Protein AF-A0A0L6UUC1-F1 (afdb_monomer_lite)

Sequence (191 aa):
MMKAVAITIVLAIALPAVMATTHTTCYNYFMQKDGCVISANDARHRCPAPAKPQSAPMKAFALKSKSRMAKRTEETTLARRYDTSKPSFAVAGGNGICGYYDTNTQYGVCLWSGAEQNNPTLETAGWLNGLKTSNCGKKVYIQRKGDPSSVMSVPVLDGCGFNDVQPLPGCFDIAVTVSVSSSLNSEADES

Foldseek 3Di:
DDDDDDDDDPPPPPDPPPPPPQDEPLLVVCCVVVVADCPDPDPNRHDDDDDDDDVDFQPDDPPPDPDDDDDDDPPPGDDDDFDAPDDAAADCFQQALLGGDHLQPAWAKAAAQAQDDPDDDSHRGQNHHNVRCVQFQPWDWDADPPDSHRIDIHGHHHYDNVVDNDNVPRRRHMHIGPNSVVSNVVVVVVD

Organism: NCBI:txid27349

Secondary structure (DSSP, 8-state):
------------------------HHHHHHHHHHSS-TT-SSTTTSPPP-----SSPPPPP-----------------------SS---BPP-EEETTEEE-TTT---EEEE--S-SSS--STT-SS--SS--TTTT-EEEE--TT-SS--EEEEEEEEE-TT--SHHHHTT-EEE-HHHHHHHHHHHHT-

Radius of gyration: 22.6 Å; chains: 1; bounding box: 71×59×57 Å

Structure (mmCIF, N/CA/C/O backbone):
data_AF-A0A0L6UUC1-F1
#
_entry.id   AF-A0A0L6UUC1-F1
#
loop_
_atom_site.group_PDB
_atom_site.id
_atom_site.type_symbol
_atom_site.label_atom_id
_atom_site.label_alt_id
_atom_site.label_comp_id
_atom_site.label_asym_id
_atom_site.label_entity_id
_atom_site.label_seq_id
_atom_site.pdbx_PDB_ins_code
_atom_site.Cartn_x
_atom_site.Cartn_y
_atom_site.Cartn_z
_atom_site.occupancy
_atom_site.B_iso_or_equiv
_atom_site.auth_seq_id
_atom_site.auth_comp_id
_atom_site.auth_asym_id
_atom_site.auth_atom_id
_atom_site.pdbx_PDB_model_num
ATOM 1 N N . MET A 1 1 ? 52.995 -48.309 -29.552 1.00 41.31 1 MET A N 1
ATOM 2 C CA . MET A 1 1 ? 52.599 -46.888 -29.681 1.00 41.31 1 MET A CA 1
ATOM 3 C C . MET A 1 1 ? 51.160 -46.749 -29.202 1.00 41.31 1 MET A C 1
ATOM 5 O O . MET A 1 1 ? 50.276 -47.293 -29.849 1.00 41.31 1 MET A O 1
ATOM 9 N N . MET A 1 2 ? 50.923 -46.116 -28.051 1.00 39.78 2 MET A N 1
ATOM 10 C CA . MET A 1 2 ? 49.571 -45.876 -27.525 1.00 39.78 2 MET A CA 1
ATOM 11 C C . MET A 1 2 ? 49.058 -44.534 -28.044 1.00 39.78 2 MET A C 1
ATOM 13 O O . MET A 1 2 ? 49.696 -43.508 -27.831 1.00 39.78 2 MET A O 1
ATOM 17 N N . LYS A 1 3 ? 47.924 -44.547 -28.750 1.00 44.50 3 LYS A N 1
ATOM 18 C CA . LYS A 1 3 ? 47.207 -43.330 -29.140 1.00 44.50 3 LYS A CA 1
ATOM 19 C C . LYS A 1 3 ? 46.239 -42.977 -28.014 1.00 44.50 3 LYS A C 1
ATOM 21 O O . LYS A 1 3 ? 45.222 -43.643 -27.854 1.00 44.50 3 LYS A O 1
ATOM 26 N N . ALA A 1 4 ? 46.577 -41.965 -27.222 1.00 55.09 4 ALA A N 1
ATOM 27 C CA . ALA A 1 4 ? 45.651 -41.389 -26.258 1.00 55.09 4 ALA A CA 1
ATOM 28 C C . ALA A 1 4 ? 44.691 -40.452 -27.002 1.00 55.09 4 ALA A C 1
ATOM 30 O O . ALA A 1 4 ? 45.125 -39.505 -27.656 1.00 55.09 4 ALA A O 1
ATOM 31 N N . VAL A 1 5 ? 43.393 -40.739 -26.927 1.00 60.91 5 VAL A N 1
ATOM 32 C CA . VAL A 1 5 ? 42.338 -39.859 -27.437 1.00 60.91 5 VAL A CA 1
ATOM 33 C C . VAL A 1 5 ? 41.817 -39.054 -26.254 1.00 60.91 5 VAL A C 1
ATOM 35 O O . VAL A 1 5 ? 41.240 -39.615 -25.325 1.00 60.91 5 VAL A O 1
ATOM 38 N N . ALA A 1 6 ? 42.060 -37.746 -26.268 1.00 61.97 6 ALA A N 1
ATOM 39 C CA . ALA A 1 6 ? 41.491 -36.828 -25.293 1.00 61.97 6 ALA A CA 1
ATOM 40 C C . ALA A 1 6 ? 40.027 -36.553 -25.667 1.00 61.97 6 ALA A C 1
ATOM 42 O O . ALA A 1 6 ? 39.747 -36.041 -26.749 1.00 61.97 6 ALA A O 1
ATOM 43 N N . ILE A 1 7 ? 39.097 -36.919 -24.784 1.00 62.00 7 ILE A N 1
ATOM 44 C CA . ILE A 1 7 ? 37.669 -36.623 -24.933 1.00 62.00 7 ILE A CA 1
ATOM 45 C C . ILE A 1 7 ? 37.367 -35.380 -24.099 1.00 62.00 7 ILE A C 1
ATOM 47 O O . ILE A 1 7 ? 37.410 -35.421 -22.870 1.00 62.00 7 ILE A O 1
ATOM 51 N N . THR A 1 8 ? 37.064 -34.272 -24.768 1.00 56.31 8 THR A N 1
ATOM 52 C CA . THR A 1 8 ? 36.646 -33.023 -24.126 1.00 56.31 8 THR A CA 1
ATOM 53 C C . THR A 1 8 ? 35.133 -33.057 -23.924 1.00 56.31 8 THR A C 1
ATOM 55 O O . THR A 1 8 ? 34.369 -32.958 -24.883 1.00 56.31 8 THR A O 1
ATOM 58 N N . ILE A 1 9 ? 34.679 -33.218 -22.681 1.00 62.34 9 ILE A N 1
ATOM 59 C CA . ILE A 1 9 ? 33.254 -33.137 -22.338 1.00 62.34 9 ILE A CA 1
ATOM 60 C C . ILE A 1 9 ? 32.881 -31.656 -22.219 1.00 62.34 9 ILE A C 1
ATOM 62 O O . ILE A 1 9 ? 33.219 -31.000 -21.235 1.00 62.34 9 ILE A O 1
ATOM 66 N N . VAL A 1 10 ? 32.183 -31.120 -23.222 1.00 59.81 10 VAL A N 1
ATOM 67 C CA . VAL A 1 10 ? 31.551 -29.795 -23.143 1.00 59.81 10 VAL A CA 1
ATOM 68 C C . VAL A 1 10 ? 30.208 -29.969 -22.439 1.00 59.81 10 VAL A C 1
ATOM 70 O O . VAL A 1 10 ? 29.198 -30.294 -23.060 1.00 59.81 10 VAL A O 1
ATOM 73 N N . LEU A 1 11 ? 30.198 -29.805 -21.116 1.00 53.84 11 LEU A N 1
ATOM 74 C CA . LEU A 1 11 ? 28.967 -29.817 -20.330 1.00 53.84 11 LEU A CA 1
ATOM 75 C C . LEU A 1 11 ? 28.238 -28.478 -20.533 1.00 53.84 11 LEU A C 1
ATOM 77 O O . LEU A 1 11 ? 28.479 -27.510 -19.815 1.00 53.84 11 LEU A O 1
ATOM 81 N N . ALA A 1 12 ? 27.359 -28.404 -21.532 1.00 58.44 12 ALA A N 1
ATOM 82 C CA . ALA A 1 12 ? 26.426 -27.293 -21.676 1.00 58.44 12 ALA A CA 1
ATOM 83 C C . ALA A 1 12 ? 25.350 -27.416 -20.587 1.00 58.44 12 ALA A C 1
ATOM 85 O O . ALA A 1 12 ? 24.354 -28.120 -20.751 1.00 58.44 12 ALA A O 1
ATOM 86 N N . ILE A 1 13 ? 25.571 -26.767 -19.442 1.00 57.81 13 ILE A N 1
ATOM 87 C CA . ILE A 1 13 ? 24.570 -26.678 -18.378 1.00 57.81 13 ILE A CA 1
ATOM 88 C C . ILE A 1 13 ? 23.469 -25.726 -18.862 1.00 57.81 13 ILE A C 1
ATOM 90 O O . ILE A 1 13 ? 23.524 -24.518 -18.643 1.00 57.81 13 ILE A O 1
ATOM 94 N N . ALA A 1 14 ? 22.465 -26.272 -19.545 1.00 58.41 14 ALA A N 1
ATOM 95 C CA . ALA A 1 14 ? 21.206 -25.584 -19.784 1.00 58.41 14 ALA A CA 1
ATOM 96 C C . ALA A 1 14 ? 20.438 -25.521 -18.456 1.00 58.41 14 ALA A C 1
ATOM 98 O O . ALA A 1 14 ? 19.593 -26.367 -18.167 1.00 58.41 14 ALA A O 1
ATOM 99 N N . LEU A 1 15 ? 20.771 -24.549 -17.603 1.00 55.91 15 LEU A N 1
ATOM 100 C CA . LEU A 1 15 ? 19.886 -24.198 -16.497 1.00 55.91 15 LEU A CA 1
ATOM 101 C C . LEU A 1 15 ? 18.621 -23.589 -17.116 1.00 55.91 15 LEU A C 1
ATOM 103 O O . LEU A 1 15 ? 18.746 -22.655 -17.916 1.00 55.91 15 LEU A O 1
ATOM 107 N N . PRO A 1 16 ? 17.410 -24.078 -16.789 1.00 52.78 16 PRO A N 1
ATOM 108 C CA . PRO A 1 16 ? 16.208 -23.349 -17.152 1.00 52.78 16 PRO A CA 1
ATOM 109 C C . PRO A 1 16 ? 16.336 -21.947 -16.558 1.00 52.78 16 PRO A C 1
ATOM 111 O O . PRO A 1 16 ? 16.736 -21.802 -15.400 1.00 52.78 16 PRO A O 1
ATOM 114 N N . ALA A 1 17 ? 16.039 -20.921 -17.355 1.00 55.03 17 ALA A N 1
ATOM 115 C CA . ALA A 1 17 ? 15.964 -19.555 -16.868 1.00 55.03 17 ALA A CA 1
ATOM 116 C C . ALA A 1 17 ? 14.910 -19.521 -15.756 1.00 55.03 17 ALA A C 1
ATOM 118 O O . ALA A 1 17 ? 13.709 -19.477 -16.017 1.00 55.03 17 ALA A O 1
ATOM 119 N N . VAL A 1 18 ? 15.358 -19.612 -14.502 1.00 53.59 18 VAL A N 1
ATOM 120 C CA . VAL A 1 18 ? 14.525 -19.320 -13.345 1.00 53.59 18 VAL A CA 1
ATOM 121 C C . VAL A 1 18 ? 14.167 -17.858 -13.522 1.00 53.59 18 VAL A C 1
ATOM 123 O O . VAL A 1 18 ? 15.013 -16.989 -13.319 1.00 53.59 18 VAL A O 1
ATOM 126 N N . MET A 1 19 ? 12.948 -17.586 -13.993 1.00 50.59 19 MET A N 1
ATOM 127 C CA . MET A 1 19 ? 12.433 -16.228 -14.026 1.00 50.59 19 MET A CA 1
ATOM 128 C C . MET A 1 19 ? 12.584 -15.670 -12.617 1.00 50.59 19 MET A C 1
ATOM 130 O O . MET A 1 19 ? 11.968 -16.172 -11.673 1.00 50.59 19 MET A O 1
ATOM 134 N N . ALA A 1 20 ? 13.476 -14.692 -12.468 1.00 62.22 20 ALA A N 1
ATOM 135 C CA . ALA A 1 20 ? 13.667 -14.019 -11.202 1.00 62.22 20 ALA A CA 1
ATOM 136 C C . ALA A 1 20 ? 12.296 -13.501 -10.760 1.00 62.22 20 ALA A C 1
ATOM 138 O O . ALA A 1 20 ? 11.562 -12.901 -11.546 1.00 62.22 20 ALA A O 1
ATOM 139 N N . THR A 1 21 ? 11.908 -13.796 -9.522 1.00 73.62 21 THR A N 1
ATOM 140 C CA . THR A 1 21 ? 10.648 -13.279 -8.992 1.00 73.62 21 THR A CA 1
ATOM 141 C C . THR A 1 21 ? 10.755 -11.758 -8.960 1.00 73.62 21 THR A C 1
ATOM 143 O O . THR A 1 21 ? 11.585 -11.225 -8.226 1.00 73.62 21 THR A O 1
ATOM 146 N N . THR A 1 22 ? 9.936 -11.054 -9.746 1.00 84.69 22 THR A N 1
ATOM 147 C CA . THR A 1 22 ? 9.915 -9.587 -9.720 1.00 84.69 22 THR A CA 1
ATOM 148 C C . THR A 1 22 ? 9.297 -9.123 -8.406 1.00 84.69 22 THR A C 1
ATOM 150 O O . THR A 1 22 ? 8.079 -9.177 -8.192 1.00 84.69 22 THR A O 1
ATOM 153 N N . HIS A 1 23 ? 10.168 -8.721 -7.489 1.00 91.44 23 HIS A N 1
ATOM 154 C CA . HIS A 1 23 ? 9.807 -8.119 -6.217 1.00 91.44 23 HIS A CA 1
ATOM 155 C C . HIS A 1 23 ? 9.444 -6.645 -6.400 1.00 91.44 23 HIS A C 1
ATOM 157 O O . HIS A 1 23 ? 9.953 -5.977 -7.296 1.00 91.44 23 HIS A O 1
ATOM 163 N N . THR A 1 24 ? 8.557 -6.140 -5.543 1.00 94.62 24 THR A N 1
ATOM 164 C CA . THR A 1 24 ? 8.162 -4.729 -5.582 1.00 94.62 24 THR A CA 1
ATOM 165 C C . THR A 1 24 ? 9.290 -3.828 -5.076 1.00 94.62 24 THR A C 1
ATOM 167 O O . THR A 1 24 ? 10.185 -4.279 -4.356 1.00 94.62 24 THR A O 1
ATOM 170 N N . THR A 1 25 ? 9.230 -2.537 -5.393 1.00 95.88 25 THR A N 1
ATOM 171 C CA . THR A 1 25 ? 10.200 -1.537 -4.933 1.00 95.88 25 THR A CA 1
ATOM 172 C C . THR A 1 25 ? 10.307 -1.527 -3.408 1.00 95.88 25 THR A C 1
ATOM 174 O O . THR A 1 25 ? 11.415 -1.555 -2.879 1.00 95.88 25 THR A O 1
ATOM 177 N N . CYS A 1 26 ? 9.186 -1.581 -2.677 1.00 95.12 26 CYS A N 1
ATOM 178 C CA . CYS A 1 26 ? 9.239 -1.629 -1.213 1.00 95.12 26 CYS A CA 1
ATOM 179 C C . CYS A 1 26 ? 9.810 -2.932 -0.671 1.00 95.12 26 CYS A C 1
ATOM 181 O O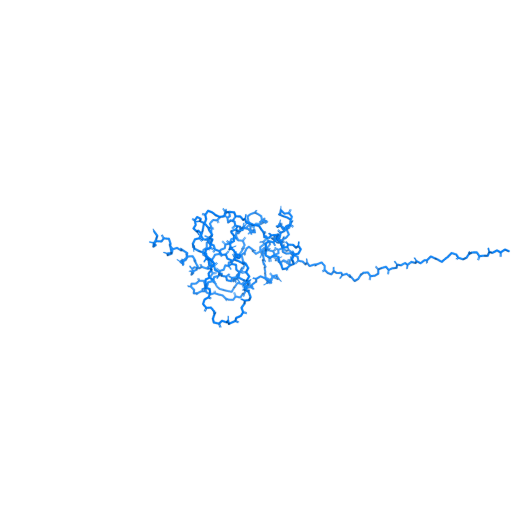 . CYS A 1 26 ? 10.559 -2.916 0.303 1.00 95.12 26 CYS A O 1
ATOM 183 N N . TYR A 1 27 ? 9.517 -4.056 -1.323 1.00 94.31 27 TYR A N 1
ATOM 184 C CA . TYR A 1 27 ? 10.137 -5.322 -0.967 1.00 94.31 27 TYR A CA 1
ATOM 185 C C . TYR A 1 27 ? 11.665 -5.236 -1.089 1.00 94.31 27 TYR A C 1
ATOM 187 O O . TYR A 1 27 ? 12.379 -5.554 -0.141 1.00 94.31 27 TYR A O 1
ATOM 195 N N . ASN A 1 28 ? 12.162 -4.750 -2.228 1.00 94.75 28 ASN A N 1
ATOM 196 C CA . ASN A 1 28 ? 13.595 -4.602 -2.477 1.00 94.75 28 ASN A CA 1
ATOM 197 C C . ASN A 1 28 ? 14.245 -3.591 -1.528 1.00 94.75 28 ASN A C 1
ATOM 199 O O . ASN A 1 28 ? 15.327 -3.856 -1.012 1.00 94.75 28 ASN A O 1
ATOM 203 N N . TYR A 1 29 ? 13.568 -2.477 -1.244 1.00 94.50 29 TYR A N 1
ATOM 204 C CA . TYR A 1 29 ? 14.033 -1.481 -0.284 1.00 94.50 29 TYR A CA 1
ATOM 205 C C . TYR A 1 29 ? 14.275 -2.095 1.101 1.00 94.50 29 TYR A C 1
ATOM 207 O O . TYR A 1 29 ? 15.343 -1.902 1.673 1.00 94.50 29 TYR A O 1
ATOM 215 N N . PHE A 1 30 ? 13.329 -2.879 1.628 1.00 92.69 30 PHE A N 1
ATOM 216 C CA . PHE A 1 30 ? 13.489 -3.522 2.937 1.00 92.69 30 PHE A CA 1
ATOM 217 C C . PHE A 1 30 ? 14.500 -4.671 2.916 1.00 92.69 30 PHE A C 1
ATOM 219 O O . PHE A 1 30 ? 15.282 -4.799 3.855 1.00 92.69 30 PHE A O 1
ATOM 226 N N . MET A 1 31 ? 14.576 -5.439 1.826 1.00 93.00 31 MET A N 1
ATOM 227 C CA . MET A 1 31 ? 15.662 -6.409 1.648 1.00 93.00 31 MET A CA 1
ATOM 228 C C . MET A 1 31 ? 17.040 -5.739 1.678 1.00 93.00 31 MET A C 1
ATOM 230 O O . MET A 1 31 ? 17.952 -6.271 2.299 1.00 93.00 31 MET A O 1
ATOM 234 N N . GLN A 1 32 ? 17.199 -4.576 1.042 1.00 93.38 32 GLN A N 1
ATOM 235 C CA . GLN A 1 32 ? 18.463 -3.840 1.036 1.00 93.38 32 GLN A CA 1
ATOM 236 C C . GLN A 1 32 ? 18.760 -3.186 2.392 1.00 93.38 32 GLN A C 1
ATOM 238 O O . GLN A 1 32 ? 19.896 -3.223 2.855 1.00 93.38 32 GLN A O 1
ATOM 243 N N . LYS A 1 33 ? 17.750 -2.570 3.011 1.00 89.25 33 LYS A N 1
ATOM 244 C CA . LYS A 1 33 ? 17.889 -1.804 4.253 1.00 89.25 33 LYS A CA 1
ATOM 245 C C . LYS A 1 33 ? 18.050 -2.699 5.483 1.00 89.25 33 LYS A C 1
ATOM 247 O O . LYS A 1 33 ? 18.959 -2.481 6.275 1.00 89.25 33 LYS A O 1
ATOM 252 N N . ASP A 1 34 ? 17.149 -3.664 5.648 1.00 88.69 34 ASP A N 1
ATOM 253 C CA . ASP A 1 34 ? 17.012 -4.472 6.865 1.00 88.69 34 ASP A CA 1
ATOM 254 C C . ASP A 1 34 ? 17.509 -5.918 6.660 1.00 88.69 34 ASP A C 1
ATOM 256 O O . ASP A 1 34 ? 17.533 -6.708 7.603 1.00 88.69 34 ASP A O 1
ATOM 260 N N . GLY A 1 35 ? 17.879 -6.299 5.430 1.00 91.00 35 GLY A N 1
ATOM 261 C CA . GLY A 1 35 ? 18.233 -7.680 5.077 1.00 91.00 35 GLY A CA 1
ATOM 262 C C . GLY A 1 35 ? 17.027 -8.623 4.983 1.00 91.00 35 GLY A C 1
ATOM 263 O O . GLY A 1 35 ? 17.197 -9.817 4.738 1.00 91.00 35 GLY A O 1
ATOM 264 N N . CYS A 1 36 ? 15.811 -8.114 5.201 1.00 91.25 36 CYS A N 1
ATOM 265 C CA . CYS A 1 36 ? 14.592 -8.905 5.293 1.00 91.25 36 CYS A CA 1
ATOM 266 C C . CYS A 1 36 ? 13.329 -8.054 5.074 1.00 91.25 36 CYS A C 1
ATOM 268 O O . CYS A 1 36 ? 13.335 -6.837 5.231 1.00 91.25 36 CYS A O 1
ATOM 270 N N . VAL A 1 37 ? 12.203 -8.704 4.770 1.00 89.62 37 VAL A N 1
ATOM 271 C CA . VAL A 1 37 ? 10.871 -8.094 4.692 1.00 89.62 37 VAL A CA 1
ATOM 272 C C . VAL A 1 37 ? 9.931 -8.824 5.636 1.00 89.62 37 VAL A C 1
ATOM 274 O O . VAL A 1 37 ? 9.658 -10.012 5.495 1.00 89.62 37 VAL A O 1
ATOM 277 N N . ILE A 1 38 ? 9.368 -8.096 6.589 1.00 83.38 38 ILE A N 1
ATOM 278 C CA . ILE A 1 38 ? 8.471 -8.618 7.626 1.00 83.38 38 ILE A CA 1
ATOM 279 C C . ILE A 1 38 ? 7.332 -9.489 7.074 1.00 83.38 38 ILE A C 1
ATOM 281 O O . ILE A 1 38 ? 6.968 -10.505 7.665 1.00 83.38 38 ILE A O 1
ATOM 285 N N . SER A 1 39 ? 6.726 -9.053 5.973 1.00 74.25 39 SER A N 1
ATOM 286 C CA . SER A 1 39 ? 5.565 -9.684 5.345 1.00 74.25 39 SER A CA 1
ATOM 287 C C . SER A 1 39 ? 5.946 -10.548 4.141 1.00 74.25 39 SER A C 1
ATOM 289 O O . SER A 1 39 ? 5.069 -10.919 3.357 1.00 74.25 39 SER A O 1
ATOM 291 N N . ALA A 1 40 ? 7.232 -10.889 3.974 1.00 86.69 40 ALA A N 1
ATOM 292 C CA . ALA A 1 40 ? 7.665 -11.767 2.894 1.00 86.69 40 ALA A CA 1
ATOM 293 C C . ALA A 1 40 ? 6.916 -13.101 2.947 1.00 86.69 40 ALA A C 1
ATOM 295 O O . ALA A 1 40 ? 6.768 -13.716 4.007 1.00 86.69 40 ALA A O 1
ATOM 296 N N . ASN A 1 41 ? 6.468 -13.568 1.781 1.00 83.19 41 ASN A N 1
ATOM 297 C CA . ASN A 1 41 ? 5.919 -14.914 1.641 1.00 83.19 41 ASN A CA 1
ATOM 298 C C . ASN A 1 41 ? 7.028 -15.973 1.751 1.00 83.19 41 ASN A C 1
ATOM 300 O O . ASN A 1 41 ? 6.830 -17.009 2.381 1.00 83.19 41 ASN A O 1
ATOM 304 N N . ASP A 1 42 ? 8.203 -15.677 1.189 1.00 84.94 42 ASP A N 1
ATOM 305 C CA . ASP A 1 42 ? 9.396 -16.510 1.323 1.00 84.94 42 ASP A CA 1
ATOM 306 C C . ASP A 1 42 ? 9.947 -16.412 2.752 1.00 84.94 42 ASP A C 1
ATOM 308 O O . ASP A 1 42 ? 10.317 -15.332 3.214 1.00 84.94 42 ASP A O 1
ATOM 312 N N . ALA A 1 43 ? 10.007 -17.547 3.450 1.00 85.81 43 ALA A N 1
ATOM 313 C CA . ALA A 1 43 ? 10.505 -17.624 4.819 1.00 85.81 43 ALA A CA 1
ATOM 314 C C . ALA A 1 43 ? 11.974 -17.186 4.951 1.00 85.81 43 ALA A C 1
ATOM 316 O O . ALA A 1 43 ? 12.357 -16.717 6.015 1.00 85.81 43 ALA A O 1
ATOM 317 N N . ARG A 1 44 ? 12.776 -17.290 3.882 1.00 86.88 44 ARG A N 1
ATOM 318 C CA . ARG A 1 44 ? 14.192 -16.878 3.865 1.00 86.88 44 ARG A CA 1
ATOM 319 C C . ARG A 1 44 ? 14.365 -15.366 3.853 1.00 86.88 44 ARG A C 1
ATOM 321 O O . ARG A 1 44 ? 15.364 -14.851 4.333 1.00 86.88 44 ARG A O 1
ATOM 328 N N . HIS A 1 45 ? 13.396 -14.669 3.271 1.00 89.81 45 HIS A N 1
ATOM 329 C CA . HIS A 1 45 ? 13.365 -13.214 3.216 1.00 89.81 45 HIS A CA 1
ATOM 330 C C . HIS A 1 45 ? 12.535 -12.626 4.352 1.00 89.81 45 HIS A C 1
ATOM 332 O O . HIS A 1 45 ? 12.565 -11.420 4.572 1.00 89.81 45 HIS A O 1
ATOM 338 N N . ARG A 1 46 ? 11.766 -13.451 5.068 1.00 89.06 46 ARG A N 1
ATOM 339 C CA . ARG A 1 46 ? 10.991 -12.990 6.209 1.00 89.06 46 ARG A CA 1
ATOM 340 C C . ARG A 1 46 ? 11.948 -12.611 7.319 1.00 89.06 46 ARG A C 1
ATOM 342 O O . ARG A 1 46 ? 12.815 -13.401 7.679 1.00 89.06 46 ARG A O 1
ATOM 349 N N . CYS A 1 47 ? 11.771 -11.417 7.873 1.00 85.12 47 CYS A N 1
ATOM 350 C CA . CYS A 1 47 ? 12.539 -11.054 9.052 1.00 85.12 47 CYS A CA 1
ATOM 351 C C . CYS A 1 47 ? 12.344 -12.135 10.119 1.00 85.12 47 CYS A C 1
ATOM 353 O O . CYS A 1 47 ? 11.205 -12.603 10.283 1.00 85.12 47 CYS A O 1
ATOM 355 N N . PRO A 1 48 ? 13.410 -12.530 10.846 1.00 77.94 48 PRO A N 1
ATOM 356 C CA . PRO A 1 48 ? 13.222 -13.329 12.047 1.00 77.94 48 PRO A CA 1
ATOM 357 C C . PRO A 1 48 ? 12.170 -12.620 12.901 1.00 77.94 48 PRO A C 1
ATOM 359 O O . PRO A 1 48 ? 12.018 -11.405 12.804 1.00 77.94 48 PRO A O 1
ATOM 362 N N . ALA A 1 49 ? 11.384 -13.340 13.688 1.00 63.75 49 ALA A N 1
ATOM 363 C CA . ALA A 1 49 ? 10.600 -12.671 14.714 1.00 63.75 49 ALA A CA 1
ATOM 364 C C . ALA A 1 49 ? 11.564 -12.338 15.864 1.00 63.75 49 ALA A C 1
ATOM 366 O O . ALA A 1 49 ? 12.137 -13.278 16.415 1.00 63.75 49 ALA A O 1
ATOM 367 N N . PRO A 1 50 ? 11.754 -11.062 16.268 1.00 58.50 50 PRO A N 1
ATOM 368 C CA . PRO A 1 50 ? 12.200 -10.830 17.633 1.00 58.50 50 PRO A CA 1
ATOM 369 C C . PRO A 1 50 ? 11.366 -9.754 18.333 1.00 58.50 50 PRO A C 1
ATOM 371 O O . PRO A 1 50 ? 10.807 -8.838 17.722 1.00 58.50 50 PRO A O 1
ATOM 374 N N . ALA A 1 51 ? 11.296 -9.894 19.656 1.00 46.28 51 ALA A N 1
ATOM 375 C CA . ALA A 1 51 ? 10.600 -9.005 20.568 1.00 46.28 51 ALA A CA 1
ATOM 376 C C . ALA A 1 51 ? 11.105 -7.564 20.415 1.00 46.28 51 ALA A C 1
ATOM 378 O O . ALA A 1 51 ? 12.171 -7.212 20.914 1.00 46.28 51 ALA A O 1
ATOM 379 N N . LYS A 1 52 ? 10.330 -6.701 19.754 1.00 44.00 52 LYS A N 1
ATOM 380 C CA . LYS A 1 52 ? 10.437 -5.272 20.044 1.00 44.00 52 LYS A CA 1
ATOM 381 C C . LYS A 1 52 ? 9.701 -5.054 21.365 1.00 44.00 52 LYS A C 1
ATOM 383 O O . LYS A 1 52 ? 8.500 -5.334 21.398 1.00 44.00 52 LYS A O 1
ATOM 388 N N . PRO A 1 53 ? 10.369 -4.601 22.441 1.00 42.53 53 PRO A N 1
ATOM 389 C CA . PRO A 1 53 ? 9.669 -4.216 23.651 1.00 42.53 53 PRO A CA 1
ATOM 390 C C . PRO A 1 53 ? 8.746 -3.055 23.294 1.00 42.53 53 PRO A C 1
ATOM 392 O O . PRO A 1 53 ? 9.182 -1.943 23.003 1.00 42.53 53 PRO A O 1
ATOM 395 N N . GLN A 1 54 ? 7.453 -3.339 23.260 1.00 45.88 54 GLN A N 1
ATOM 396 C CA . GLN A 1 54 ? 6.453 -2.312 23.455 1.00 45.88 54 GLN A CA 1
ATOM 397 C C . GLN A 1 54 ? 6.294 -2.153 24.962 1.00 45.88 54 GLN A C 1
ATOM 399 O O . GLN A 1 54 ? 6.277 -3.144 25.690 1.00 45.88 54 GLN A O 1
ATOM 404 N N . SER A 1 55 ? 6.164 -0.916 25.435 1.00 47.69 55 SER A N 1
ATOM 405 C CA . SER A 1 55 ? 5.868 -0.614 26.841 1.00 47.69 55 SER A CA 1
ATOM 406 C C . SER A 1 55 ? 4.566 -1.265 27.334 1.00 47.69 55 SER A C 1
ATOM 408 O O . SER A 1 55 ? 4.347 -1.346 28.538 1.00 47.69 55 SER A O 1
ATOM 410 N N . ALA A 1 56 ? 3.734 -1.779 26.422 1.00 47.12 56 ALA A N 1
ATOM 411 C CA . ALA A 1 56 ? 2.624 -2.669 26.718 1.00 47.12 56 ALA A CA 1
ATOM 412 C C . ALA A 1 56 ? 2.436 -3.701 25.585 1.00 47.12 56 ALA A C 1
ATOM 414 O O . ALA A 1 56 ? 2.525 -3.327 24.411 1.00 47.12 56 ALA A O 1
ATOM 415 N N . PRO A 1 57 ? 2.156 -4.981 25.896 1.00 45.59 57 PRO A N 1
ATOM 416 C CA . PRO A 1 57 ? 1.784 -5.969 24.889 1.00 45.59 57 PRO A CA 1
ATOM 417 C C . PRO A 1 57 ? 0.478 -5.548 24.199 1.00 45.59 57 PRO A C 1
ATOM 419 O O . PRO A 1 57 ? -0.527 -5.294 24.867 1.00 45.59 57 PRO A O 1
ATOM 422 N N . MET A 1 58 ? 0.472 -5.484 22.862 1.00 47.62 58 MET A N 1
ATOM 423 C CA . MET A 1 58 ? -0.771 -5.338 22.100 1.00 47.62 58 MET A CA 1
ATOM 424 C C . MET A 1 58 ? -1.707 -6.501 22.448 1.00 47.62 58 MET A C 1
ATOM 426 O O . MET A 1 58 ? -1.319 -7.667 22.333 1.00 47.62 58 MET A O 1
ATOM 430 N N . LYS A 1 59 ? -2.950 -6.203 22.843 1.00 44.69 59 LYS A N 1
ATOM 431 C CA . LYS A 1 59 ? -3.969 -7.242 23.024 1.00 44.69 59 LYS A CA 1
ATOM 432 C C . LYS A 1 59 ? -4.201 -7.923 21.676 1.00 44.69 59 LYS A C 1
ATOM 434 O O . LYS A 1 59 ? -4.639 -7.290 20.717 1.00 44.69 59 LYS A O 1
ATOM 439 N N . ALA A 1 60 ? -3.906 -9.219 21.602 1.00 42.66 60 ALA A N 1
ATOM 440 C CA . ALA A 1 60 ? -4.316 -10.036 20.472 1.00 42.66 60 ALA A CA 1
ATOM 441 C C . ALA A 1 60 ? -5.843 -9.954 20.355 1.00 42.66 60 ALA A C 1
ATOM 443 O O . ALA A 1 60 ? -6.563 -10.202 21.325 1.00 42.66 60 ALA A O 1
ATOM 444 N N . PHE A 1 61 ? -6.344 -9.567 19.184 1.00 40.97 61 PHE A N 1
ATOM 445 C CA . PHE A 1 61 ? -7.781 -9.485 18.972 1.00 40.97 61 PHE A CA 1
ATOM 446 C C . PHE A 1 61 ? -8.382 -10.889 19.111 1.00 40.97 61 PHE A C 1
ATOM 448 O O . PHE A 1 61 ? -8.043 -11.797 18.348 1.00 40.97 61 PHE A O 1
ATOM 455 N N . ALA A 1 62 ? -9.287 -11.070 20.072 1.00 38.97 62 ALA A N 1
ATOM 456 C CA . ALA A 1 62 ? -10.117 -12.262 20.154 1.00 38.97 62 ALA A CA 1
ATOM 457 C C . ALA A 1 62 ? -11.141 -12.202 19.016 1.00 38.97 62 ALA A C 1
ATOM 459 O O . ALA A 1 62 ? -12.262 -11.717 19.176 1.00 38.97 62 ALA A O 1
ATOM 460 N N . LEU A 1 63 ? -10.747 -12.674 17.832 1.00 35.00 63 LEU A N 1
ATOM 461 C CA . LEU A 1 63 ? -11.692 -12.917 16.755 1.00 35.00 63 LEU A CA 1
ATOM 462 C C . LEU A 1 63 ? -12.709 -13.937 17.292 1.00 35.00 63 LEU A C 1
ATOM 464 O O . LEU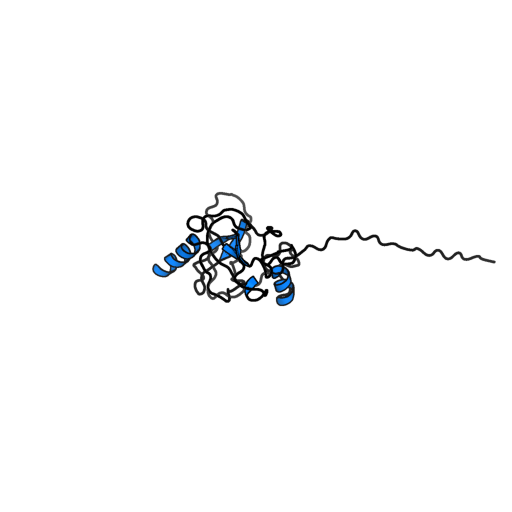 A 1 63 ? -12.356 -15.094 17.523 1.00 35.00 63 LEU A O 1
ATOM 468 N N . LYS A 1 64 ? -13.969 -13.533 17.504 1.00 32.03 64 LYS A N 1
ATOM 469 C CA . LYS A 1 64 ? -15.080 -14.460 17.789 1.00 32.03 64 LYS A CA 1
ATOM 470 C C . LYS A 1 64 ? -15.403 -15.272 16.524 1.00 32.03 64 LYS A C 1
ATOM 472 O O . LYS A 1 64 ? -16.496 -15.181 15.979 1.00 32.03 64 LYS A O 1
ATOM 477 N N . SER A 1 65 ? -14.443 -16.047 16.023 1.00 35.62 65 SER A N 1
ATOM 478 C CA . SER A 1 65 ? -14.670 -17.026 14.967 1.00 35.62 65 SER A CA 1
ATOM 479 C C . SER A 1 65 ? -15.027 -18.356 15.614 1.00 35.62 65 SER A C 1
ATOM 481 O O . SER A 1 65 ? -14.228 -18.960 16.330 1.00 35.62 65 SER A O 1
ATOM 483 N N . LYS A 1 66 ? -16.250 -18.824 15.363 1.00 36.56 66 LYS A N 1
ATOM 484 C CA . LYS A 1 66 ? -16.653 -20.201 15.645 1.00 36.56 66 LYS A CA 1
ATOM 485 C C . LYS A 1 66 ? -15.937 -21.133 14.658 1.00 36.56 66 LYS A C 1
ATOM 487 O O . LYS A 1 66 ? -16.535 -21.572 13.685 1.00 36.56 66 LYS A O 1
ATOM 492 N N . SER A 1 67 ? -14.677 -21.477 14.906 1.00 38.09 67 SER A N 1
ATOM 493 C CA . SER A 1 67 ? -14.052 -22.634 14.257 1.00 38.09 67 SER A CA 1
ATOM 494 C C . SER A 1 67 ? -13.170 -23.377 15.248 1.00 38.09 67 SER A C 1
ATOM 496 O O . SER A 1 67 ? -12.200 -22.840 15.777 1.00 38.09 67 SER A O 1
ATOM 498 N N . ARG A 1 68 ? -13.557 -24.623 15.523 1.00 43.09 68 ARG A N 1
ATOM 499 C CA . ARG A 1 68 ? -12.840 -25.549 16.396 1.00 43.09 68 ARG A CA 1
ATOM 500 C C . ARG A 1 68 ? -11.474 -25.888 15.784 1.00 43.09 68 ARG A C 1
ATOM 502 O O . ARG A 1 68 ? -11.376 -26.055 14.575 1.00 43.09 68 ARG A O 1
ATOM 509 N N . MET A 1 69 ? -10.493 -26.085 16.667 1.00 42.72 69 MET A N 1
ATOM 510 C CA . MET A 1 69 ? -9.176 -26.696 16.428 1.00 42.72 69 MET A CA 1
ATOM 511 C C . MET A 1 69 ? -8.142 -25.827 15.691 1.00 42.72 69 MET A C 1
ATOM 513 O O . MET A 1 69 ? -7.835 -26.050 14.526 1.00 42.72 69 MET A O 1
ATOM 517 N N . ALA A 1 70 ? -7.497 -24.916 16.427 1.00 37.22 70 ALA A N 1
ATOM 518 C CA . ALA A 1 70 ? -6.133 -24.487 16.123 1.00 37.22 70 ALA A CA 1
ATOM 519 C C . ALA A 1 70 ? -5.232 -24.840 17.316 1.00 37.22 70 ALA A C 1
ATOM 521 O O . ALA A 1 70 ? -5.476 -24.429 18.451 1.00 37.22 70 ALA A O 1
ATOM 522 N N . LYS A 1 71 ? -4.223 -25.671 17.049 1.00 32.16 71 LYS A N 1
ATOM 523 C CA . LYS A 1 71 ? -3.167 -26.089 17.977 1.00 32.16 71 LYS A CA 1
ATOM 524 C C . LYS A 1 71 ? -2.502 -24.838 18.571 1.00 32.16 71 LYS A C 1
ATOM 526 O O . LYS A 1 71 ? -2.166 -23.927 17.817 1.00 32.16 71 LYS A O 1
ATOM 531 N N . ARG A 1 72 ? -2.348 -24.806 19.903 1.00 38.50 72 ARG A N 1
ATOM 532 C CA . ARG A 1 72 ? -1.760 -23.713 20.704 1.00 38.50 72 ARG A CA 1
ATOM 533 C C . ARG A 1 72 ? -0.460 -23.231 20.053 1.00 38.50 72 ARG A C 1
ATOM 535 O O . ARG A 1 72 ? 0.576 -23.870 20.192 1.00 38.50 72 ARG A O 1
ATOM 542 N N . THR A 1 73 ? -0.561 -22.156 19.282 1.00 37.53 73 THR A N 1
ATOM 543 C CA . THR A 1 73 ? 0.586 -21.419 18.754 1.00 37.53 73 THR A CA 1
ATOM 544 C C . THR A 1 73 ? 0.952 -20.426 19.845 1.00 37.53 73 THR A C 1
ATOM 546 O O . THR A 1 73 ? 0.043 -19.876 20.470 1.00 37.53 73 THR A O 1
ATOM 549 N N . GLU A 1 74 ? 2.242 -20.280 20.144 1.00 39.00 74 GLU A N 1
ATOM 550 C CA . GLU A 1 74 ? 2.737 -19.274 21.086 1.00 39.00 74 GLU A CA 1
ATOM 551 C C . GLU A 1 74 ? 2.026 -17.935 20.872 1.00 39.00 74 GLU A C 1
ATOM 553 O O . GLU A 1 74 ? 1.695 -17.585 19.737 1.00 39.00 74 GLU A O 1
ATOM 558 N N . GLU A 1 75 ? 1.768 -17.209 21.961 1.00 37.00 75 GLU A N 1
ATOM 559 C CA . GLU A 1 75 ? 1.191 -15.869 21.918 1.00 37.00 75 GLU A CA 1
ATOM 560 C C . GLU A 1 75 ? 2.136 -14.934 21.156 1.00 37.00 75 GLU A C 1
ATOM 562 O O . GLU A 1 75 ? 2.980 -14.249 21.729 1.00 37.00 75 GLU A O 1
ATOM 567 N N . THR A 1 76 ? 2.019 -14.915 19.830 1.00 41.25 76 THR A N 1
ATOM 568 C CA . THR A 1 76 ? 2.692 -13.934 18.994 1.00 41.25 76 THR A CA 1
ATOM 569 C C . THR A 1 76 ? 1.998 -12.610 19.255 1.00 41.25 76 THR A C 1
ATOM 571 O O . THR A 1 76 ? 0.977 -12.296 18.636 1.00 41.25 76 THR A O 1
ATOM 574 N N . THR A 1 77 ? 2.515 -11.847 20.213 1.00 49.22 77 THR A N 1
ATOM 575 C CA . THR A 1 77 ? 2.137 -10.449 20.371 1.00 49.22 77 THR A CA 1
ATOM 576 C C . THR A 1 77 ? 2.370 -9.758 19.031 1.00 49.22 77 THR A C 1
ATOM 578 O O . THR A 1 77 ? 3.412 -9.913 18.382 1.00 49.22 77 THR A O 1
ATOM 581 N N . LEU A 1 78 ? 1.352 -9.045 18.548 1.00 52.81 78 LEU A N 1
ATOM 582 C CA . LEU A 1 78 ? 1.548 -8.155 17.413 1.00 52.81 78 LEU A CA 1
ATOM 583 C C . LEU A 1 78 ? 2.611 -7.144 17.851 1.00 52.81 78 LEU A C 1
ATOM 585 O O . LEU A 1 78 ? 2.497 -6.563 18.923 1.00 52.81 78 LEU A O 1
ATOM 589 N N . ALA A 1 79 ? 3.665 -6.978 17.056 1.00 53.66 79 ALA A N 1
ATOM 590 C CA . ALA A 1 79 ? 4.709 -5.987 17.297 1.00 53.66 79 ALA A CA 1
ATOM 591 C C . ALA A 1 79 ? 4.582 -4.892 16.243 1.00 53.66 79 ALA A C 1
ATOM 593 O O . ALA A 1 79 ? 4.365 -5.210 15.073 1.00 53.66 79 ALA A O 1
ATOM 594 N N . ARG A 1 80 ? 4.727 -3.617 16.627 1.00 61.22 80 ARG A N 1
ATOM 595 C CA . ARG A 1 80 ? 4.737 -2.505 15.667 1.00 61.22 80 ARG A CA 1
ATOM 596 C C . ARG A 1 80 ? 5.998 -2.587 14.806 1.00 61.22 80 ARG A C 1
ATOM 598 O O . ARG A 1 80 ? 7.098 -2.787 15.324 1.00 61.22 80 ARG A O 1
ATOM 605 N N . ARG A 1 81 ? 5.846 -2.453 13.485 1.00 71.69 81 ARG A N 1
ATOM 606 C CA . ARG A 1 81 ? 6.934 -2.751 12.531 1.00 71.69 81 ARG A CA 1
ATOM 607 C C . ARG A 1 81 ? 7.360 -1.556 11.695 1.00 71.69 81 ARG A C 1
ATOM 609 O O . ARG A 1 81 ? 8.559 -1.394 11.490 1.00 71.69 81 ARG A O 1
ATOM 616 N N . TYR A 1 82 ? 6.407 -0.711 11.315 1.00 79.06 82 TYR A N 1
ATOM 617 C CA . TYR A 1 82 ? 6.635 0.523 10.573 1.00 79.06 82 TYR A CA 1
ATOM 618 C C . TYR A 1 82 ? 5.896 1.666 11.265 1.00 79.06 82 TYR A C 1
ATOM 620 O O . TYR A 1 82 ? 4.756 1.486 11.694 1.00 79.06 82 TYR A O 1
ATOM 628 N N . ASP A 1 83 ? 6.557 2.812 11.379 1.00 78.31 83 ASP A N 1
ATOM 629 C CA . ASP A 1 83 ? 5.928 4.077 11.740 1.00 78.31 83 ASP A CA 1
ATOM 630 C C . ASP A 1 83 ? 5.860 4.936 10.477 1.00 78.31 83 ASP A C 1
ATOM 632 O O . ASP A 1 83 ? 6.833 5.008 9.723 1.00 78.31 83 ASP A O 1
ATOM 636 N N . THR A 1 84 ? 4.714 5.571 10.245 1.00 77.50 84 THR A N 1
ATOM 637 C CA . THR A 1 84 ? 4.554 6.503 9.129 1.00 77.50 84 THR A CA 1
ATOM 638 C C . THR A 1 84 ? 5.372 7.763 9.408 1.00 77.50 84 THR A C 1
ATOM 640 O O . THR A 1 84 ? 5.405 8.271 10.535 1.00 77.50 84 THR A O 1
ATOM 643 N N . SER A 1 85 ? 6.045 8.287 8.386 1.00 72.81 85 SER A N 1
ATOM 644 C CA . SER A 1 85 ? 6.770 9.561 8.487 1.00 72.81 85 SER A CA 1
ATOM 645 C C . SER A 1 85 ? 5.841 10.769 8.434 1.00 72.81 85 SER A C 1
ATOM 647 O O . SER A 1 85 ? 6.156 11.812 9.006 1.00 72.81 85 SER A O 1
ATOM 649 N N . LYS A 1 86 ? 4.693 10.625 7.766 1.00 76.62 86 LYS A N 1
ATOM 650 C CA . LYS A 1 86 ? 3.671 11.663 7.620 1.00 76.62 86 LYS A CA 1
ATOM 651 C C . LYS A 1 86 ? 2.360 11.214 8.284 1.00 76.62 86 LYS A C 1
ATOM 653 O O . LYS A 1 86 ? 2.145 10.008 8.463 1.00 76.62 86 LYS A O 1
ATOM 658 N N . PRO A 1 87 ? 1.481 12.152 8.682 1.00 76.44 87 PRO A N 1
ATOM 659 C CA . PRO A 1 87 ? 0.127 11.810 9.094 1.00 76.44 87 PRO A CA 1
ATOM 660 C C . PRO A 1 87 ? -0.595 11.044 7.984 1.00 76.44 87 PRO A C 1
ATOM 662 O O . PRO A 1 87 ? -0.509 11.406 6.811 1.00 76.44 87 PRO A O 1
ATOM 665 N N . SER A 1 88 ? -1.314 9.994 8.369 1.00 77.56 88 SER A N 1
ATOM 666 C CA . SER A 1 88 ? -2.251 9.333 7.465 1.00 77.56 88 SER A CA 1
ATOM 667 C C . SER A 1 88 ? -3.410 10.283 7.138 1.00 77.56 88 SER A C 1
ATOM 669 O O . SER A 1 88 ? -3.766 11.129 7.960 1.00 77.56 88 SER A O 1
ATOM 671 N N . PHE A 1 89 ? -4.012 10.134 5.962 1.00 81.25 89 PHE A N 1
ATOM 672 C CA . PHE A 1 89 ? -5.215 10.865 5.561 1.00 81.25 89 PHE A CA 1
ATOM 673 C C . PHE A 1 89 ? -6.328 9.896 5.157 1.00 81.25 89 PHE A C 1
ATOM 675 O O . PHE A 1 89 ? -6.076 8.715 4.900 1.00 81.25 89 PHE A O 1
ATOM 682 N N . ALA A 1 90 ? -7.560 10.406 5.106 1.00 84.50 90 ALA A N 1
ATOM 683 C CA . ALA A 1 90 ? -8.710 9.647 4.641 1.00 84.50 90 ALA A CA 1
ATOM 684 C C . ALA A 1 90 ? -8.702 9.544 3.108 1.00 84.50 90 ALA A C 1
ATOM 686 O O . ALA A 1 90 ? -8.727 10.564 2.418 1.00 84.50 90 ALA A O 1
ATOM 687 N N . VAL A 1 91 ? -8.654 8.326 2.569 1.00 88.38 91 VAL A N 1
ATOM 688 C CA . VAL A 1 91 ? -8.669 8.105 1.116 1.00 88.38 91 VAL A CA 1
ATOM 689 C C . VAL A 1 91 ? -10.041 8.387 0.523 1.00 88.38 91 VAL A C 1
ATOM 691 O O . VAL A 1 91 ? -11.067 8.108 1.148 1.00 88.38 91 VAL A O 1
ATOM 694 N N . ALA A 1 92 ? -10.065 8.898 -0.705 1.00 85.81 92 ALA A N 1
ATOM 695 C CA . ALA A 1 92 ? -11.290 8.956 -1.491 1.00 85.81 92 ALA A CA 1
ATOM 696 C C . ALA A 1 92 ? -11.705 7.534 -1.903 1.00 85.81 92 ALA A C 1
ATOM 698 O O . ALA A 1 92 ? -10.854 6.727 -2.257 1.00 85.81 92 ALA A O 1
ATOM 699 N N . GLY A 1 93 ? -13.003 7.223 -1.840 1.00 89.75 93 GLY A N 1
ATOM 700 C CA . GLY A 1 93 ? -13.537 5.977 -2.400 1.00 89.75 93 GLY A CA 1
ATOM 701 C C . GLY A 1 93 ? -13.629 6.027 -3.929 1.00 89.75 93 GLY A C 1
ATOM 702 O O . GLY A 1 93 ? -13.393 7.066 -4.546 1.00 89.75 93 GLY A O 1
ATOM 703 N N . GLY A 1 94 ? -14.031 4.916 -4.539 1.00 93.44 94 GLY A N 1
ATOM 704 C CA . GLY A 1 94 ? -14.206 4.780 -5.983 1.00 93.44 94 GLY A CA 1
ATOM 705 C C . GLY A 1 94 ? -13.500 3.551 -6.544 1.00 93.44 94 GLY A C 1
ATOM 706 O O . GLY A 1 94 ? -13.204 2.605 -5.819 1.00 93.44 94 GLY A O 1
ATOM 707 N N . ASN A 1 95 ? -13.260 3.560 -7.858 1.00 94.94 95 ASN A N 1
ATOM 708 C CA . ASN A 1 95 ? -12.497 2.513 -8.538 1.00 94.94 95 ASN A CA 1
ATOM 709 C C . ASN 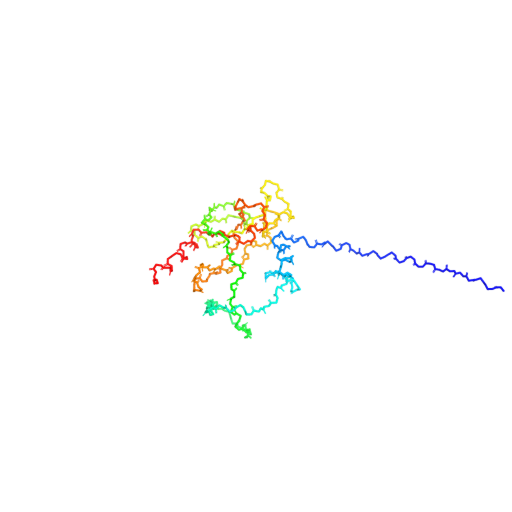A 1 95 ? -10.996 2.745 -8.337 1.00 94.94 95 ASN A C 1
ATOM 711 O O . ASN A 1 95 ? -10.414 3.601 -9.001 1.00 94.94 95 ASN A O 1
ATOM 715 N N . GLY A 1 96 ? -10.399 1.967 -7.436 1.00 93.00 96 GLY A N 1
ATOM 716 C CA . GLY A 1 96 ? -8.962 1.948 -7.185 1.00 93.00 96 GLY A CA 1
ATOM 717 C C . GLY A 1 96 ? -8.249 0.769 -7.848 1.00 93.00 96 GLY A C 1
ATOM 718 O O . GLY A 1 96 ? -8.835 -0.024 -8.589 1.00 93.00 96 GLY A O 1
ATOM 719 N N . ILE A 1 97 ? -6.969 0.607 -7.518 1.00 96.31 97 ILE A N 1
ATOM 720 C CA . ILE A 1 97 ? -6.086 -0.462 -8.008 1.00 96.31 97 ILE A CA 1
ATOM 721 C C . ILE A 1 97 ? -6.626 -1.856 -7.666 1.00 96.31 97 ILE A C 1
ATOM 723 O O . ILE A 1 97 ? -6.481 -2.784 -8.462 1.00 96.31 97 ILE A O 1
ATOM 727 N N . CYS A 1 98 ? -7.248 -2.022 -6.496 1.00 96.75 98 CYS A N 1
ATOM 728 C CA . CYS A 1 98 ? -7.805 -3.308 -6.070 1.00 96.75 98 CYS A CA 1
ATOM 729 C C . CYS A 1 98 ? -9.305 -3.459 -6.361 1.00 96.75 98 CYS A C 1
ATOM 731 O O . CYS A 1 98 ? -9.907 -4.442 -5.927 1.00 96.75 98 CYS A O 1
ATOM 733 N N . GLY A 1 99 ? -9.900 -2.517 -7.099 1.00 96.31 99 GLY A N 1
ATOM 734 C CA . GLY A 1 99 ? -11.320 -2.496 -7.432 1.00 96.31 99 GLY A CA 1
ATOM 735 C C . GLY A 1 99 ? -12.093 -1.387 -6.722 1.00 96.31 99 GLY A C 1
ATOM 736 O O . GLY A 1 99 ? -11.517 -0.471 -6.137 1.00 96.31 99 GLY A O 1
ATOM 737 N N . TYR A 1 100 ? -13.420 -1.463 -6.821 1.00 97.19 100 TYR A N 1
ATOM 738 C CA . TYR A 1 100 ? -14.320 -0.482 -6.225 1.00 97.19 100 TYR A CA 1
ATOM 739 C C . TYR A 1 100 ? -14.378 -0.613 -4.700 1.00 97.19 100 TYR A C 1
ATOM 741 O O . TYR A 1 100 ? -14.541 -1.721 -4.180 1.00 97.19 100 TYR A O 1
ATOM 749 N N . TYR A 1 101 ? -14.338 0.519 -3.998 1.00 96.62 101 TYR A N 1
ATOM 750 C CA . TYR A 1 101 ? -14.684 0.589 -2.583 1.00 96.62 101 TYR A CA 1
ATOM 751 C C . TYR A 1 101 ? -15.332 1.923 -2.198 1.00 96.62 101 TYR A C 1
ATOM 753 O O . TYR A 1 101 ? -15.028 2.971 -2.766 1.00 96.62 101 TYR A O 1
ATOM 761 N N . ASP A 1 102 ? -16.193 1.894 -1.184 1.00 96.50 102 ASP A N 1
ATOM 762 C CA . ASP A 1 102 ? -16.737 3.091 -0.542 1.00 96.50 102 ASP A CA 1
ATOM 763 C C . ASP A 1 102 ? -15.996 3.372 0.771 1.00 96.50 102 ASP A C 1
ATOM 765 O O . ASP A 1 102 ? -16.092 2.630 1.749 1.00 96.50 102 ASP A O 1
ATOM 769 N N . THR A 1 103 ? -15.257 4.480 0.796 1.00 96.56 103 THR A N 1
ATOM 770 C CA . THR A 1 103 ? -14.438 4.904 1.940 1.00 96.56 103 THR A CA 1
ATOM 771 C C . THR A 1 103 ? -15.251 5.184 3.213 1.00 96.56 103 THR A C 1
ATOM 773 O O . THR A 1 103 ? -14.719 5.088 4.319 1.00 96.56 103 THR A O 1
ATOM 776 N N . ASN A 1 104 ? -16.543 5.505 3.090 1.00 95.69 104 ASN A N 1
ATOM 777 C CA . ASN A 1 104 ? -17.389 5.820 4.243 1.00 95.69 104 ASN A CA 1
ATOM 778 C C . ASN A 1 104 ? -17.915 4.563 4.942 1.00 95.69 104 ASN A C 1
ATOM 780 O O . ASN A 1 104 ? -18.245 4.614 6.125 1.00 95.69 104 ASN A O 1
ATOM 784 N N . THR A 1 105 ? -17.993 3.439 4.227 1.00 94.44 105 THR A N 1
ATOM 785 C CA . THR A 1 105 ? -18.628 2.207 4.720 1.00 94.44 105 THR A CA 1
ATOM 786 C C . THR A 1 105 ? -17.663 1.030 4.832 1.00 94.44 105 THR A C 1
ATOM 788 O O . THR A 1 105 ? -17.892 0.126 5.637 1.00 94.44 105 THR A O 1
ATOM 791 N N . GLN A 1 106 ? -16.562 1.025 4.078 1.00 95.69 106 GLN A N 1
ATOM 792 C CA . GLN A 1 106 ? -15.608 -0.080 4.056 1.00 95.69 106 GLN A CA 1
ATOM 793 C C . GLN A 1 106 ? -14.313 0.255 4.784 1.00 95.69 106 GLN A C 1
ATOM 795 O O . GLN A 1 106 ? -13.701 1.300 4.583 1.00 95.69 106 GLN A O 1
ATOM 800 N N . TYR A 1 107 ? -13.856 -0.694 5.597 1.00 95.88 107 TYR A N 1
ATOM 801 C CA . TYR A 1 107 ? -12.605 -0.580 6.331 1.00 95.88 107 TYR A CA 1
ATOM 802 C C . TYR A 1 107 ? -11.458 -0.999 5.427 1.00 95.88 107 TYR A C 1
ATOM 804 O O . TYR A 1 107 ? -11.478 -2.102 4.880 1.00 95.88 107 TYR A O 1
ATOM 812 N N . GLY A 1 108 ? -10.438 -0.158 5.310 1.00 96.06 108 GLY A N 1
ATOM 813 C CA . GLY A 1 108 ? -9.282 -0.504 4.506 1.00 96.06 108 GLY A CA 1
ATOM 814 C C . GLY A 1 108 ? -8.157 0.500 4.562 1.00 96.06 108 GLY A C 1
ATOM 815 O O . GLY A 1 108 ? -8.265 1.573 5.160 1.00 96.06 108 GLY A O 1
ATOM 816 N N . VAL A 1 109 ? -7.066 0.112 3.915 1.00 96.44 109 VAL A N 1
ATOM 817 C CA . VAL A 1 109 ? -5.895 0.957 3.713 1.00 96.44 109 VAL A CA 1
ATOM 818 C C . VAL A 1 109 ? -5.561 1.085 2.241 1.00 96.44 109 VAL A C 1
ATOM 820 O O . VAL A 1 109 ? -5.835 0.194 1.432 1.00 96.44 109 VAL A O 1
ATOM 823 N N . CYS A 1 110 ? -4.873 2.171 1.942 1.00 95.62 110 CYS A N 1
ATOM 824 C CA . CYS A 1 110 ? -4.181 2.405 0.699 1.00 95.62 110 CYS A CA 1
ATOM 825 C C . CYS A 1 110 ? -2.678 2.471 0.976 1.00 95.62 110 CYS A C 1
ATOM 827 O O . CYS A 1 110 ? -2.240 3.218 1.856 1.00 95.62 110 CYS A O 1
ATOM 829 N N . LEU A 1 111 ? -1.893 1.664 0.263 1.00 96.19 111 LEU A N 1
ATOM 830 C CA . LEU A 1 111 ? -0.432 1.602 0.413 1.00 96.19 111 LEU A CA 1
ATOM 831 C C . LEU A 1 111 ? 0.257 2.317 -0.749 1.00 96.19 111 LEU A C 1
ATOM 833 O O . LEU A 1 111 ? -0.350 2.499 -1.797 1.00 96.19 111 LEU A O 1
ATOM 837 N N . TRP A 1 112 ? 1.525 2.706 -0.610 1.00 96.56 112 TRP A N 1
ATOM 838 C CA . TRP A 1 112 ? 2.194 3.432 -1.694 1.00 96.56 112 TRP A CA 1
ATOM 839 C C . TRP A 1 112 ? 2.251 2.626 -2.996 1.00 96.56 112 TRP A C 1
ATOM 841 O O . TRP A 1 112 ? 2.706 1.475 -3.009 1.00 96.56 112 TRP A O 1
ATOM 851 N N . SER A 1 113 ? 1.775 3.231 -4.088 1.00 97.19 113 SER A N 1
ATOM 852 C CA . SER A 1 113 ? 1.679 2.587 -5.401 1.00 97.19 113 SER A CA 1
ATOM 853 C C . SER A 1 113 ? 3.005 2.581 -6.174 1.00 97.19 113 SER A C 1
ATOM 855 O O . SER A 1 113 ? 3.154 1.842 -7.145 1.00 97.19 113 SER A O 1
ATOM 857 N N . GLY A 1 114 ? 4.007 3.333 -5.714 1.00 96.56 114 GLY A N 1
ATOM 858 C CA . GLY A 1 114 ? 5.324 3.436 -6.345 1.00 96.56 114 GLY A CA 1
ATOM 859 C C . GLY A 1 114 ? 5.603 4.826 -6.909 1.00 96.56 114 GLY A C 1
ATOM 860 O O . GLY A 1 114 ? 4.755 5.709 -6.870 1.00 96.56 114 GLY A O 1
ATOM 861 N N . ALA A 1 115 ? 6.811 5.038 -7.424 1.00 94.75 115 ALA A N 1
ATOM 862 C CA . ALA A 1 115 ? 7.233 6.356 -7.902 1.00 94.75 115 ALA A CA 1
ATOM 863 C C . ALA A 1 115 ? 6.607 6.735 -9.254 1.00 94.75 115 ALA A C 1
ATOM 865 O O . ALA A 1 115 ? 6.354 7.908 -9.518 1.00 94.75 115 ALA A O 1
ATOM 866 N N . GLU A 1 116 ? 6.353 5.742 -10.109 1.00 94.50 116 GLU A N 1
ATOM 867 C CA . GLU A 1 116 ? 5.808 5.945 -11.450 1.00 94.50 116 GLU A CA 1
ATOM 868 C C . GLU A 1 116 ? 4.282 5.817 -11.430 1.00 94.50 116 GLU A C 1
ATOM 870 O O . GLU A 1 116 ? 3.748 4.722 -11.245 1.00 94.50 116 GLU A O 1
ATOM 875 N N . GLN A 1 117 ? 3.592 6.945 -11.613 1.00 90.12 117 GLN A N 1
ATOM 876 C CA . GLN A 1 117 ? 2.127 7.025 -11.597 1.00 90.12 117 GLN A CA 1
ATOM 877 C C . GLN A 1 117 ? 1.512 7.120 -12.998 1.00 90.12 117 GLN A C 1
ATOM 879 O O . GLN A 1 117 ? 0.337 6.804 -13.161 1.00 90.12 117 GLN A O 1
ATOM 884 N N . ASN A 1 118 ? 2.279 7.542 -14.006 1.00 91.62 118 ASN A N 1
ATOM 885 C CA . ASN A 1 118 ? 1.766 7.776 -15.355 1.00 91.62 118 ASN A CA 1
ATOM 886 C C . ASN A 1 118 ? 1.845 6.506 -16.204 1.00 91.62 118 ASN A C 1
ATOM 888 O O . ASN A 1 118 ? 0.879 6.145 -16.868 1.00 91.62 118 ASN A O 1
ATOM 892 N N . ASN A 1 119 ? 2.991 5.819 -16.168 1.00 94.25 119 ASN A N 1
ATOM 893 C CA . ASN A 1 119 ? 3.248 4.604 -16.945 1.00 94.25 119 ASN A CA 1
ATOM 894 C C . ASN A 1 119 ? 3.830 3.489 -16.057 1.00 94.25 119 ASN A C 1
ATOM 896 O O . ASN A 1 119 ? 4.986 3.096 -16.236 1.00 94.25 119 ASN A O 1
ATOM 900 N N . PRO A 1 120 ? 3.073 2.997 -15.058 1.00 94.06 120 PRO A N 1
ATOM 901 C CA . PRO A 1 120 ? 3.579 2.010 -14.114 1.00 94.06 120 PRO A CA 1
ATOM 902 C C . PRO A 1 120 ? 3.959 0.700 -14.816 1.00 94.06 120 PRO A C 1
ATOM 904 O O . PRO A 1 120 ? 3.231 0.213 -15.679 1.00 94.06 120 PRO A O 1
ATOM 907 N N . THR A 1 121 ? 5.065 0.090 -14.390 1.00 94.62 121 THR A N 1
ATOM 908 C CA . THR A 1 121 ? 5.486 -1.261 -14.787 1.00 94.62 121 THR A CA 1
ATOM 909 C C . THR A 1 121 ? 5.409 -2.205 -13.584 1.00 94.62 121 THR A C 1
ATOM 911 O O . THR A 1 121 ? 5.085 -1.789 -12.469 1.00 94.62 121 THR A O 1
ATOM 914 N N . LEU A 1 122 ? 5.698 -3.496 -13.764 1.00 93.44 122 LEU A N 1
ATOM 915 C CA . LEU A 1 122 ? 5.766 -4.430 -12.631 1.00 93.44 122 LEU A CA 1
ATOM 916 C C . LEU A 1 122 ? 6.886 -4.058 -11.645 1.00 93.44 122 LEU A C 1
ATOM 918 O O . LEU A 1 122 ? 6.736 -4.252 -10.438 1.00 93.44 122 LEU A O 1
ATOM 922 N N . GLU A 1 123 ? 7.986 -3.513 -12.158 1.00 92.69 123 GLU A N 1
ATOM 923 C CA . GLU A 1 123 ? 9.195 -3.144 -11.421 1.00 92.69 123 GLU A CA 1
ATOM 924 C C . GLU A 1 123 ? 9.013 -1.845 -10.631 1.00 92.69 123 GLU A C 1
ATOM 926 O O . GLU A 1 123 ? 9.563 -1.707 -9.539 1.00 92.69 123 GLU A O 1
ATOM 931 N N . THR A 1 124 ? 8.206 -0.906 -11.137 1.00 94.44 124 THR A N 1
ATOM 932 C CA . THR A 1 124 ? 7.967 0.380 -10.462 1.00 94.44 124 THR A CA 1
ATOM 933 C C . THR A 1 124 ? 6.904 0.315 -9.366 1.00 94.44 124 THR A C 1
ATOM 935 O O . THR A 1 124 ? 6.663 1.318 -8.694 1.00 94.44 124 THR A O 1
ATOM 938 N N . ALA A 1 125 ? 6.285 -0.849 -9.141 1.00 96.56 125 ALA A N 1
ATOM 939 C CA . ALA A 1 125 ? 5.303 -1.042 -8.078 1.00 96.56 125 ALA A CA 1
ATOM 940 C C . ALA A 1 125 ? 5.911 -0.751 -6.699 1.00 96.56 125 ALA A C 1
ATOM 942 O O . ALA A 1 125 ? 6.947 -1.320 -6.354 1.00 96.56 125 ALA A O 1
ATOM 943 N N . GLY A 1 126 ? 5.245 0.070 -5.885 1.00 96.62 126 GLY A N 1
ATOM 944 C CA . GLY A 1 126 ? 5.631 0.340 -4.495 1.00 96.62 126 GLY A CA 1
ATOM 945 C C . GLY A 1 126 ? 5.409 -0.883 -3.602 1.00 96.62 126 GLY A C 1
ATOM 946 O O . GLY A 1 126 ? 6.220 -1.813 -3.566 1.00 96.62 126 GLY A O 1
ATOM 947 N N . TRP A 1 127 ? 4.295 -0.908 -2.874 1.00 95.94 127 TRP A N 1
ATOM 948 C CA . TRP A 1 127 ? 3.762 -2.138 -2.273 1.00 95.94 127 TRP A CA 1
ATOM 949 C C . TRP A 1 127 ? 2.837 -2.896 -3.225 1.00 95.94 127 TRP A C 1
ATOM 951 O O . TRP A 1 127 ? 2.712 -4.118 -3.135 1.00 95.94 127 TRP A O 1
ATOM 961 N N . LEU A 1 128 ? 2.195 -2.172 -4.131 1.00 96.88 128 LEU A N 1
ATOM 962 C CA . LEU A 1 128 ? 1.347 -2.660 -5.208 1.00 96.88 128 LEU A CA 1
ATOM 963 C C . LEU A 1 128 ? 1.318 -1.603 -6.311 1.00 96.88 128 LEU A C 1
ATOM 965 O O . LEU A 1 128 ? 1.743 -0.482 -6.077 1.00 96.88 128 LEU A O 1
ATOM 969 N N . ASN A 1 129 ? 0.793 -1.940 -7.480 1.00 97.00 129 ASN A N 1
ATOM 970 C CA . ASN A 1 129 ? 0.278 -0.972 -8.449 1.00 97.00 129 ASN A CA 1
ATOM 971 C C . ASN A 1 129 ? -0.745 -1.671 -9.360 1.00 97.00 129 ASN A C 1
ATOM 973 O O . ASN A 1 129 ? -1.082 -2.833 -9.116 1.00 97.00 129 ASN A O 1
ATOM 977 N N . GLY A 1 130 ? -1.202 -0.994 -10.417 1.00 95.00 130 GLY A N 1
ATOM 978 C CA . GLY A 1 130 ? -2.165 -1.548 -11.377 1.00 95.00 130 GLY A CA 1
ATOM 979 C C . GLY A 1 130 ? -1.733 -2.860 -12.048 1.00 95.00 130 GLY A C 1
ATOM 980 O O . GLY A 1 130 ? -2.587 -3.651 -12.429 1.00 95.00 130 GLY A O 1
ATOM 981 N N . LEU A 1 131 ? -0.427 -3.133 -12.151 1.00 95.38 131 LEU A N 1
ATOM 982 C CA . LEU A 1 131 ? 0.106 -4.365 -12.748 1.00 95.38 131 LEU A CA 1
ATOM 983 C C . LEU A 1 131 ? 0.531 -5.404 -11.696 1.00 95.38 131 LEU A C 1
ATOM 985 O O . LEU A 1 131 ? 0.537 -6.604 -11.967 1.00 95.38 131 LEU A O 1
ATOM 989 N N . LYS A 1 132 ? 0.866 -4.971 -10.475 1.00 95.12 132 LYS A N 1
ATOM 990 C CA . LYS A 1 132 ? 1.309 -5.822 -9.365 1.00 95.12 132 LYS A CA 1
ATOM 991 C C . LYS A 1 132 ? 0.313 -5.775 -8.205 1.00 95.12 132 LYS A C 1
ATOM 993 O O . LYS A 1 132 ? 0.589 -5.242 -7.132 1.00 95.12 132 LYS A O 1
ATOM 998 N N . THR A 1 133 ? -0.830 -6.423 -8.388 1.00 96.00 133 THR A N 1
ATOM 999 C CA . THR A 1 133 ? -1.965 -6.407 -7.445 1.00 96.00 133 THR A CA 1
ATOM 1000 C C . THR A 1 133 ? -1.905 -7.492 -6.366 1.00 96.00 133 THR A C 1
ATOM 1002 O O . THR A 1 133 ? -2.835 -7.658 -5.586 1.00 96.00 133 THR A O 1
ATOM 1005 N N . SER A 1 134 ? -0.796 -8.230 -6.246 1.00 93.12 134 SER A N 1
ATOM 1006 C CA . SER A 1 134 ? -0.683 -9.389 -5.341 1.00 93.12 134 SER A CA 1
ATOM 1007 C C . SER A 1 134 ? -0.846 -9.082 -3.844 1.00 93.12 134 SER A C 1
ATOM 1009 O O . SER A 1 134 ? -0.851 -10.012 -3.039 1.00 93.12 134 SER A O 1
ATOM 1011 N N . ASN A 1 135 ? -0.910 -7.807 -3.452 1.00 95.00 135 ASN A N 1
ATOM 1012 C CA . ASN A 1 135 ? -1.188 -7.380 -2.079 1.00 95.00 135 ASN A CA 1
ATOM 1013 C C . ASN A 1 135 ? -2.629 -6.896 -1.858 1.00 95.00 135 ASN A C 1
ATOM 1015 O O . ASN A 1 135 ? -3.015 -6.732 -0.704 1.00 95.00 135 ASN A O 1
ATOM 1019 N N . CYS A 1 136 ? -3.432 -6.744 -2.913 1.00 96.69 136 CYS A N 1
ATOM 1020 C CA . CYS A 1 136 ? -4.853 -6.432 -2.804 1.00 96.69 136 CYS A CA 1
ATOM 1021 C C . CYS A 1 136 ? -5.588 -7.462 -1.937 1.00 96.69 136 CYS A C 1
ATOM 1023 O O . CYS A 1 136 ? -5.342 -8.665 -2.033 1.00 96.69 136 CYS A O 1
ATOM 1025 N N . GLY A 1 137 ? -6.459 -6.983 -1.046 1.00 95.50 137 GLY A N 1
ATOM 1026 C CA . GLY A 1 137 ? -7.254 -7.810 -0.134 1.00 95.50 137 GLY A CA 1
ATOM 1027 C C . GLY A 1 137 ? -6.476 -8.460 1.017 1.00 95.50 137 GLY A C 1
ATOM 1028 O O . GLY A 1 137 ? -7.095 -8.970 1.955 1.00 95.50 137 GLY A O 1
ATOM 1029 N N . LYS A 1 138 ? -5.134 -8.429 1.015 1.00 94.38 138 LYS A N 1
ATOM 1030 C CA . LYS A 1 138 ? -4.353 -8.893 2.170 1.00 94.38 138 LYS A CA 1
ATOM 1031 C C . LYS A 1 138 ? -4.605 -7.987 3.364 1.00 94.38 138 LYS A C 1
ATOM 1033 O O . LYS A 1 138 ? -4.789 -6.783 3.215 1.00 94.38 138 LYS A O 1
ATOM 1038 N N . LYS A 1 139 ? -4.576 -8.572 4.560 1.00 92.44 139 LYS A N 1
ATOM 1039 C CA . LYS A 1 139 ? -4.766 -7.831 5.805 1.00 92.44 139 LYS A CA 1
ATOM 1040 C C . LYS A 1 139 ? -3.455 -7.240 6.300 1.00 92.44 139 LYS A C 1
ATOM 1042 O O . LYS A 1 139 ? -2.430 -7.923 6.318 1.00 92.44 139 LYS A O 1
ATOM 1047 N N . VAL A 1 140 ? -3.524 -6.004 6.770 1.00 90.94 140 VAL A N 1
ATOM 1048 C CA . VAL A 1 140 ? -2.477 -5.352 7.555 1.00 90.94 140 VAL A CA 1
ATOM 1049 C C . VAL A 1 140 ? -3.009 -5.043 8.948 1.00 90.94 140 VAL A C 1
ATOM 1051 O O . VAL A 1 140 ? -4.217 -4.904 9.144 1.00 90.94 140 VAL A O 1
ATOM 1054 N N . TYR A 1 141 ? -2.103 -4.956 9.916 1.00 90.31 141 TYR A N 1
ATOM 1055 C CA . TYR A 1 141 ? -2.416 -4.430 11.238 1.00 90.31 141 TYR A CA 1
ATOM 1056 C C . TYR A 1 141 ? -1.963 -2.981 11.293 1.00 90.31 141 TYR A C 1
ATOM 1058 O O . TYR A 1 141 ? -0.800 -2.688 11.016 1.00 90.31 141 TYR A O 1
ATOM 1066 N N . ILE A 1 142 ? -2.885 -2.097 11.643 1.00 89.44 142 ILE A N 1
ATOM 1067 C CA . ILE A 1 142 ? -2.633 -0.676 11.850 1.00 89.44 142 ILE A CA 1
ATOM 1068 C C . ILE A 1 142 ? -2.962 -0.322 13.292 1.00 89.44 142 ILE A C 1
ATOM 1070 O O . ILE A 1 142 ? -3.732 -1.012 13.954 1.00 89.44 142 ILE A O 1
ATOM 1074 N N . GLN A 1 143 ? -2.364 0.753 13.776 1.00 86.88 143 GLN A N 1
ATOM 1075 C CA . GLN A 1 143 ? -2.673 1.325 15.076 1.00 86.88 143 GLN A CA 1
ATOM 1076 C C . GLN A 1 143 ? -2.401 2.822 15.027 1.00 86.88 143 GLN A C 1
ATOM 1078 O O . GLN A 1 143 ? -1.516 3.273 14.290 1.00 86.88 143 GLN A O 1
ATOM 1083 N N . ARG A 1 144 ? -3.109 3.591 15.847 1.00 84.94 144 ARG A N 1
ATOM 1084 C CA . ARG A 1 144 ? -2.815 5.006 16.027 1.00 84.94 144 ARG A CA 1
ATOM 1085 C C . ARG A 1 144 ? -1.440 5.182 16.683 1.00 84.94 144 ARG A C 1
ATOM 1087 O O . ARG A 1 144 ? -0.996 4.419 17.550 1.00 84.94 144 ARG A O 1
ATOM 1094 N N . LYS A 1 145 ? -0.728 6.227 16.262 1.00 82.06 145 LYS A N 1
ATOM 1095 C CA . LYS A 1 145 ? 0.531 6.636 16.889 1.00 82.06 145 LYS A CA 1
ATOM 1096 C C . LYS A 1 145 ? 0.285 7.011 18.357 1.00 82.06 145 LYS A C 1
ATOM 1098 O O . LYS A 1 145 ? -0.643 7.746 18.652 1.00 82.06 145 LYS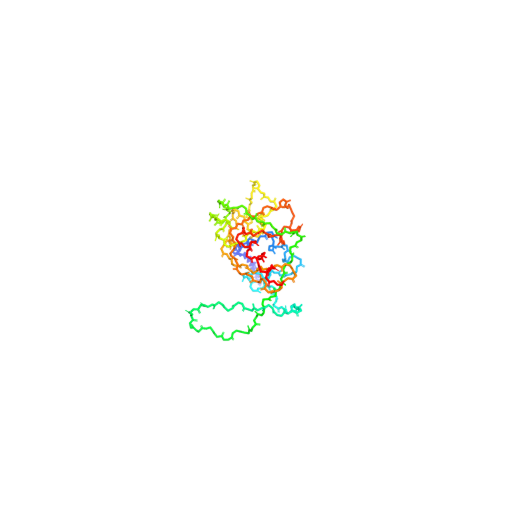 A O 1
ATOM 1103 N N . GLY A 1 146 ? 1.119 6.504 19.265 1.00 81.19 146 GLY A N 1
ATOM 1104 C CA . GLY A 1 146 ? 0.972 6.742 20.707 1.00 81.19 146 GLY A CA 1
ATOM 1105 C C . GLY A 1 146 ? -0.085 5.891 21.420 1.00 81.19 146 GLY A C 1
ATOM 1106 O O . GLY A 1 146 ? -0.078 5.872 22.641 1.00 81.19 146 GLY A O 1
ATOM 1107 N N . ASP A 1 147 ? -0.913 5.133 20.695 1.00 81.50 147 ASP A N 1
ATOM 1108 C CA . ASP A 1 147 ? -1.992 4.332 21.279 1.00 81.50 147 ASP A CA 1
ATOM 1109 C C . ASP A 1 147 ? -1.886 2.852 20.846 1.00 81.50 147 ASP A C 1
ATOM 1111 O O . ASP A 1 147 ? -2.332 2.461 19.761 1.00 81.50 147 ASP A O 1
ATOM 1115 N N . PRO A 1 148 ? -1.255 1.996 21.672 1.00 79.75 148 PRO A N 1
ATOM 1116 C CA . PRO A 1 148 ? -1.165 0.553 21.445 1.00 79.75 148 PRO A CA 1
ATOM 1117 C C . PRO A 1 148 ? -2.479 -0.220 21.568 1.00 79.75 148 PRO A C 1
ATOM 1119 O O . PRO A 1 148 ? -2.480 -1.409 21.255 1.00 79.75 148 PRO A O 1
ATOM 1122 N N . SER A 1 149 ? -3.564 0.403 22.035 1.00 79.69 149 SER A N 1
ATOM 1123 C CA . SER A 1 149 ? -4.860 -0.257 22.207 1.00 79.69 149 SER A CA 1
ATOM 1124 C C . SER A 1 149 ? -5.742 -0.177 20.955 1.00 79.69 149 SER A C 1
ATOM 1126 O O . SER A 1 149 ? -6.478 -1.120 20.676 1.00 79.69 149 SER A O 1
ATOM 1128 N N . SER A 1 150 ? -5.553 0.853 20.125 1.00 82.88 150 SER A N 1
ATOM 1129 C CA . SER A 1 150 ? -6.257 1.102 18.848 1.00 82.88 150 SER A CA 1
ATOM 1130 C C . SER A 1 150 ? -5.932 0.145 17.680 1.00 82.88 150 SER A C 1
ATOM 1132 O O . SER A 1 150 ? -6.032 0.511 16.506 1.00 82.88 150 SER A O 1
ATOM 1134 N N . VAL A 1 151 ? -5.470 -1.075 17.957 1.00 85.38 151 VAL A N 1
ATOM 1135 C CA . VAL A 1 151 ? -5.015 -2.002 16.909 1.00 85.38 151 VAL A CA 1
ATOM 1136 C C . VAL A 1 151 ? -6.197 -2.519 16.099 1.00 85.38 151 VAL A C 1
ATOM 1138 O O . VAL A 1 151 ? -7.120 -3.129 16.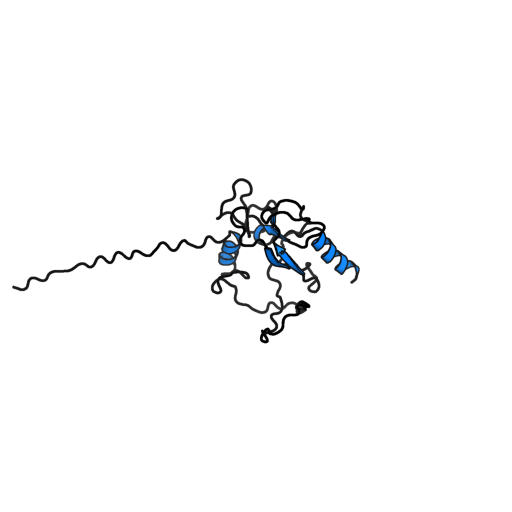635 1.00 85.38 151 VAL A O 1
ATOM 1141 N N . MET A 1 152 ? -6.114 -2.377 14.779 1.00 88.19 152 MET A N 1
ATOM 1142 C CA . MET A 1 152 ? -7.134 -2.836 13.843 1.00 88.19 152 MET A CA 1
ATOM 1143 C C . MET A 1 152 ? -6.513 -3.660 12.715 1.00 88.19 152 MET A C 1
ATOM 1145 O O . MET A 1 152 ? -5.431 -3.347 12.220 1.00 88.19 152 MET A O 1
ATOM 1149 N N . SER A 1 153 ? -7.209 -4.719 12.288 1.00 92.19 153 SER A N 1
ATOM 1150 C CA . SER A 1 153 ? -6.845 -5.500 11.102 1.00 92.19 153 SER A CA 1
ATOM 1151 C C . SER A 1 153 ? -7.751 -5.131 9.934 1.00 92.19 153 SER A C 1
ATOM 1153 O O . SER A 1 153 ? -8.953 -5.388 9.986 1.00 92.19 153 SER A O 1
ATOM 1155 N N . VAL A 1 154 ? -7.176 -4.556 8.879 1.00 94.62 154 VAL A N 1
ATOM 1156 C CA . VAL A 1 154 ? -7.920 -4.051 7.715 1.00 94.62 154 VAL A CA 1
ATOM 1157 C C . VAL A 1 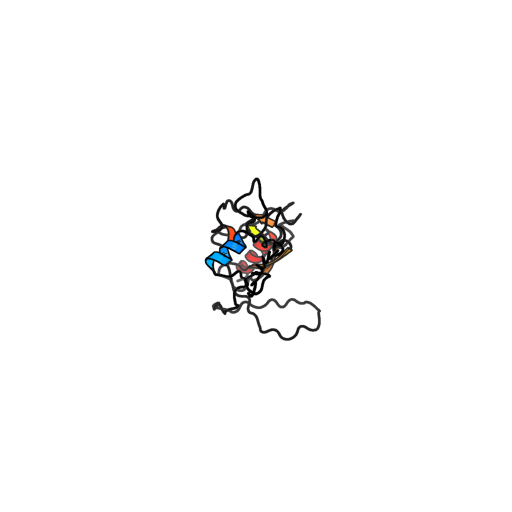154 ? -7.297 -4.534 6.403 1.00 94.62 154 VAL A C 1
ATOM 1159 O O . VAL A 1 154 ? -6.084 -4.756 6.352 1.00 94.62 154 VAL A O 1
ATOM 1162 N N . PRO A 1 155 ? -8.095 -4.759 5.346 1.00 96.81 155 PRO A N 1
ATOM 1163 C CA . PRO A 1 155 ? -7.583 -5.140 4.034 1.00 96.81 155 PRO A CA 1
ATOM 1164 C C . PRO A 1 155 ? -6.901 -3.969 3.312 1.00 96.81 155 PRO A C 1
ATOM 1166 O O . PRO A 1 155 ? -7.249 -2.805 3.508 1.00 96.81 155 PRO A O 1
ATOM 1169 N N . VAL A 1 156 ? -5.969 -4.290 2.415 1.00 97.06 156 VAL A N 1
ATOM 1170 C CA . VAL A 1 156 ? -5.486 -3.360 1.385 1.00 97.06 156 VAL A CA 1
ATOM 1171 C C . VAL A 1 156 ? -6.558 -3.229 0.306 1.00 97.06 156 VAL A C 1
ATOM 1173 O O . VAL A 1 156 ? -6.863 -4.211 -0.376 1.00 97.06 156 VAL A O 1
ATOM 1176 N N . LEU A 1 157 ? -7.128 -2.032 0.171 1.00 97.25 157 LEU A N 1
ATOM 1177 C CA . LEU A 1 157 ? -8.176 -1.716 -0.804 1.00 97.25 157 LEU A CA 1
ATOM 1178 C C . LEU A 1 157 ? -7.654 -0.933 -2.008 1.00 97.25 157 LEU A C 1
ATOM 1180 O O . LEU A 1 157 ? -8.332 -0.887 -3.028 1.00 97.25 157 LEU A O 1
ATOM 1184 N N . ASP A 1 158 ? -6.476 -0.316 -1.913 1.00 97.38 158 ASP A N 1
ATOM 1185 C CA . ASP A 1 158 ? -5.982 0.536 -2.991 1.00 97.38 158 ASP A CA 1
ATOM 1186 C C . ASP A 1 158 ? -4.465 0.785 -2.926 1.00 97.38 158 ASP A C 1
ATOM 1188 O O . ASP A 1 158 ? -3.792 0.396 -1.961 1.00 97.38 158 ASP A O 1
ATOM 1192 N N . GLY A 1 159 ? -3.929 1.438 -3.961 1.00 95.81 159 GLY A N 1
ATOM 1193 C CA . GLY A 1 159 ? -2.592 2.018 -3.969 1.00 95.81 159 GLY A CA 1
ATOM 1194 C C . GLY A 1 159 ? -2.605 3.530 -4.217 1.00 95.81 159 GLY A C 1
ATOM 1195 O O . GLY A 1 159 ? -3.319 4.020 -5.084 1.00 95.81 159 GLY A O 1
ATOM 1196 N N . CYS A 1 160 ? -1.793 4.266 -3.458 1.00 95.12 160 CYS A N 1
ATOM 1197 C CA . CYS A 1 160 ? -1.785 5.729 -3.405 1.00 95.12 160 CYS A CA 1
ATOM 1198 C C . CYS A 1 160 ? -0.406 6.263 -3.783 1.00 95.12 160 CYS A C 1
ATOM 1200 O O . CYS A 1 160 ? 0.608 5.749 -3.319 1.00 95.12 160 CYS A O 1
ATOM 1202 N N . GLY A 1 161 ? -0.346 7.334 -4.572 1.00 92.38 161 GLY A N 1
ATOM 1203 C CA . GLY A 1 161 ? 0.937 7.927 -4.961 1.00 92.38 161 GLY A CA 1
ATOM 1204 C C . GLY A 1 161 ? 1.646 8.686 -3.831 1.00 92.38 161 GLY A C 1
ATOM 1205 O O . GLY A 1 161 ? 2.866 8.796 -3.854 1.00 92.38 161 GLY A O 1
ATOM 1206 N N . PHE A 1 162 ? 0.902 9.223 -2.852 1.00 91.25 162 PHE A N 1
ATOM 1207 C CA . PHE A 1 162 ? 1.407 10.074 -1.750 1.00 91.25 162 PHE A CA 1
ATOM 1208 C C . PHE A 1 162 ? 2.238 11.304 -2.184 1.00 91.25 162 PHE A C 1
ATOM 1210 O O . PHE A 1 162 ? 2.809 11.997 -1.345 1.00 91.25 162 PHE A O 1
ATOM 1217 N N . ASN A 1 163 ? 2.266 11.613 -3.488 1.00 89.31 163 ASN A N 1
ATOM 1218 C CA . ASN A 1 163 ? 3.212 12.541 -4.116 1.00 89.31 163 ASN A CA 1
ATOM 1219 C C . ASN A 1 163 ? 4.684 12.200 -3.820 1.00 89.31 163 ASN A C 1
ATOM 1221 O O . ASN A 1 163 ? 5.543 13.080 -3.832 1.00 89.31 163 ASN A O 1
ATOM 1225 N N . ASP A 1 164 ? 4.977 10.925 -3.563 1.00 90.12 164 ASP A N 1
ATOM 1226 C CA . ASP A 1 164 ? 6.318 10.446 -3.264 1.00 90.12 164 ASP A CA 1
ATOM 1227 C C . ASP A 1 164 ? 6.894 9.685 -4.456 1.00 90.12 164 ASP A C 1
ATOM 1229 O O . ASP A 1 164 ? 6.303 8.735 -4.968 1.00 90.12 164 ASP A O 1
ATOM 1233 N N . VAL A 1 165 ? 8.093 10.093 -4.867 1.00 92.62 165 VAL A N 1
ATOM 1234 C CA . VAL A 1 165 ? 8.844 9.494 -5.984 1.00 92.62 165 VAL A CA 1
ATOM 1235 C C . VAL A 1 165 ? 10.032 8.654 -5.509 1.00 92.62 165 VAL A C 1
ATOM 1237 O O . VAL A 1 165 ? 10.848 8.211 -6.312 1.00 92.62 165 VAL A O 1
ATOM 1240 N N . GLN A 1 166 ? 10.157 8.452 -4.196 1.00 93.38 166 GLN A N 1
ATOM 1241 C CA . GLN A 1 166 ? 11.252 7.717 -3.568 1.00 93.38 166 GLN A CA 1
ATOM 1242 C C . GLN A 1 166 ? 10.711 6.661 -2.593 1.00 93.38 166 GLN A C 1
ATOM 1244 O O . GLN A 1 166 ? 9.700 6.909 -1.931 1.00 93.38 166 GLN A O 1
ATOM 1249 N N . PRO A 1 167 ? 11.401 5.511 -2.431 1.00 92.38 167 PRO A N 1
ATOM 1250 C CA . PRO A 1 167 ? 10.993 4.464 -1.487 1.00 92.38 167 PRO A CA 1
ATOM 1251 C C . PRO A 1 167 ? 10.897 4.936 -0.034 1.00 92.38 167 PRO A C 1
ATOM 1253 O O . PRO A 1 167 ? 10.098 4.416 0.737 1.00 92.38 167 PRO A O 1
ATOM 1256 N N . LEU A 1 168 ? 11.697 5.930 0.350 1.00 91.44 168 LEU A N 1
ATOM 1257 C CA . LEU A 1 168 ? 11.532 6.666 1.596 1.00 91.44 168 LEU A CA 1
ATOM 1258 C C . LEU A 1 168 ? 11.091 8.090 1.221 1.00 91.44 168 LEU A C 1
ATOM 1260 O O . LEU A 1 168 ? 11.843 8.761 0.514 1.00 91.44 168 LEU A O 1
ATOM 1264 N N . PRO A 1 169 ? 9.911 8.561 1.657 1.00 90.12 169 PRO A N 1
ATOM 1265 C CA . PRO A 1 169 ? 9.030 7.965 2.666 1.00 90.12 169 PRO A CA 1
ATOM 1266 C C . PRO A 1 169 ? 8.019 6.932 2.144 1.00 90.12 169 PRO A C 1
ATOM 1268 O O . PRO A 1 169 ? 7.425 6.236 2.963 1.00 90.12 169 PRO A O 1
ATOM 1271 N N . GLY A 1 170 ? 7.849 6.783 0.825 1.00 92.56 170 GLY A N 1
ATOM 1272 C CA . GLY A 1 170 ? 6.698 6.089 0.232 1.00 92.56 170 GLY A CA 1
ATOM 1273 C C . GLY A 1 170 ? 6.381 4.710 0.827 1.00 92.56 170 GLY A C 1
ATOM 1274 O O . GLY A 1 170 ? 5.243 4.425 1.180 1.00 92.56 170 GLY A O 1
ATOM 1275 N N . CYS A 1 171 ? 7.377 3.856 1.058 1.00 93.38 171 CYS A N 1
ATOM 1276 C CA . CYS A 1 171 ? 7.167 2.515 1.613 1.00 93.38 171 CYS A CA 1
ATOM 1277 C C . CYS A 1 171 ? 6.677 2.480 3.069 1.00 93.38 171 CYS A C 1
ATOM 1279 O O . CYS A 1 171 ? 6.253 1.419 3.535 1.00 93.38 171 CYS A O 1
ATOM 1281 N N . PHE A 1 172 ? 6.726 3.607 3.777 1.00 91.88 172 PHE A N 1
ATOM 1282 C CA . PHE A 1 172 ? 6.207 3.778 5.133 1.00 91.88 172 PHE A CA 1
ATOM 1283 C C . PHE A 1 172 ? 4.860 4.498 5.160 1.00 91.88 172 PHE A C 1
ATOM 1285 O O . PHE A 1 172 ? 4.198 4.476 6.197 1.00 91.88 172 PHE A O 1
ATOM 1292 N N . ASP A 1 173 ? 4.454 5.124 4.058 1.00 90.75 173 ASP A N 1
ATOM 1293 C CA . ASP A 1 173 ? 3.234 5.913 4.009 1.00 90.75 173 ASP A CA 1
ATOM 1294 C C . ASP A 1 173 ? 2.008 5.024 3.740 1.00 90.75 173 ASP A C 1
ATOM 1296 O O . ASP A 1 173 ? 2.013 4.074 2.949 1.00 90.75 173 ASP A O 1
ATOM 1300 N N . ILE A 1 174 ? 0.943 5.328 4.480 1.00 93.25 174 ILE A N 1
ATOM 1301 C CA . ILE A 1 174 ? -0.333 4.621 4.463 1.00 93.25 174 ILE A CA 1
ATOM 1302 C C . ILE A 1 174 ? -1.452 5.641 4.613 1.00 93.25 174 ILE A C 1
ATOM 1304 O O . ILE A 1 174 ? -1.384 6.556 5.439 1.00 93.25 174 ILE A O 1
ATOM 1308 N N . ALA A 1 175 ? -2.506 5.461 3.836 1.00 93.50 175 ALA A N 1
ATOM 1309 C CA . ALA A 1 175 ? -3.758 6.176 3.993 1.00 93.50 175 ALA A CA 1
ATOM 1310 C C . ALA A 1 175 ? -4.841 5.170 4.381 1.00 93.50 175 ALA A C 1
ATOM 1312 O O . ALA A 1 175 ? -4.732 3.978 4.084 1.00 93.50 175 ALA A O 1
ATOM 1313 N N . VAL A 1 176 ? -5.858 5.632 5.092 1.00 94.94 176 VAL A N 1
ATOM 1314 C CA . VAL A 1 176 ? -6.939 4.787 5.609 1.00 94.94 176 VAL A CA 1
ATOM 1315 C C . VAL A 1 176 ? -8.270 5.273 5.065 1.00 94.94 176 VAL A C 1
ATOM 1317 O O . VAL A 1 176 ? -8.387 6.424 4.660 1.00 94.94 176 VAL A O 1
ATOM 1320 N N . THR A 1 177 ? -9.290 4.424 5.034 1.00 95.81 177 THR A N 1
ATOM 1321 C CA . THR A 1 177 ? -10.641 4.879 4.680 1.00 95.81 177 THR A CA 1
ATOM 1322 C C . THR A 1 177 ? -11.209 5.838 5.730 1.00 95.81 177 THR A C 1
ATOM 1324 O O . THR A 1 177 ? -10.747 5.864 6.876 1.00 95.81 177 THR A O 1
ATOM 1327 N N . VAL A 1 178 ? -12.223 6.628 5.358 1.00 93.31 178 VAL A N 1
ATOM 1328 C CA . VAL A 1 178 ? -12.943 7.516 6.290 1.00 93.31 178 VAL A CA 1
ATOM 1329 C C . VAL A 1 178 ? -13.466 6.707 7.474 1.00 93.31 178 VAL A C 1
ATOM 1331 O O . VAL A 1 178 ? -13.248 7.102 8.615 1.00 93.31 178 VAL A O 1
ATOM 1334 N N . SER A 1 179 ? -14.051 5.530 7.229 1.00 92.88 179 SER A N 1
ATOM 1335 C CA . SER A 1 179 ? -14.574 4.669 8.297 1.00 92.88 179 SER A CA 1
ATOM 1336 C C . SER A 1 179 ? -13.495 4.244 9.306 1.00 92.88 179 SER A C 1
ATOM 1338 O O . SER A 1 179 ? -13.744 4.227 10.513 1.00 92.88 179 SER A O 1
ATOM 1340 N N . VAL A 1 180 ? -12.277 3.942 8.839 1.00 92.50 180 VAL A N 1
ATOM 1341 C CA . VAL A 1 180 ? -11.139 3.602 9.707 1.00 92.50 180 VAL A CA 1
ATOM 1342 C C . VAL A 1 180 ? -10.650 4.832 10.461 1.00 92.50 180 VAL A C 1
ATOM 1344 O O . VAL A 1 180 ? -10.414 4.743 11.662 1.00 92.50 180 VAL A O 1
ATOM 1347 N N . SER A 1 181 ? -10.521 5.979 9.787 1.00 91.19 181 SER A N 1
ATOM 1348 C CA . SER A 1 181 ? -10.109 7.230 10.429 1.00 91.19 181 SER A CA 1
ATOM 1349 C C . SER A 1 181 ? -11.071 7.619 11.555 1.00 91.19 181 SER A C 1
ATOM 1351 O O . SER A 1 181 ? -10.624 7.874 12.671 1.00 91.19 181 SER A O 1
ATOM 1353 N N . SER A 1 182 ? -12.381 7.568 11.299 1.00 89.69 182 SER A N 1
ATOM 1354 C CA . SER A 1 182 ? -13.423 7.813 12.299 1.00 89.69 182 SER A CA 1
ATOM 1355 C C . SER A 1 182 ? -13.370 6.816 13.452 1.00 89.69 182 SER A C 1
ATOM 1357 O O . SER A 1 182 ? -13.416 7.246 14.596 1.00 89.69 182 SER A O 1
ATOM 1359 N N . SER A 1 183 ? -13.213 5.517 13.171 1.00 87.44 183 SER A N 1
ATOM 1360 C CA . SER A 1 183 ? -13.140 4.484 14.219 1.00 87.44 183 SER A CA 1
ATOM 1361 C C . SER A 1 183 ? -11.921 4.649 15.116 1.00 87.44 183 SER A C 1
ATOM 1363 O O . SER A 1 183 ? -12.000 4.436 16.317 1.00 87.44 183 SER A O 1
ATOM 1365 N N . LEU A 1 184 ? -10.771 5.011 14.539 1.00 84.38 184 LEU A N 1
ATOM 1366 C CA . LEU A 1 184 ? -9.594 5.298 15.347 1.00 84.38 184 LEU A CA 1
ATOM 1367 C C . LEU A 1 184 ? -9.860 6.546 16.191 1.00 84.38 184 LEU A C 1
ATOM 1369 O O . LEU A 1 184 ? -9.597 6.507 17.384 1.00 84.38 184 LEU A O 1
ATOM 1373 N N . ASN A 1 185 ? -10.426 7.606 15.600 1.00 79.62 185 ASN A N 1
ATOM 1374 C CA . ASN A 1 185 ? -10.744 8.878 16.258 1.00 79.62 185 ASN A CA 1
ATOM 1375 C C . ASN A 1 185 ? -11.728 8.773 17.422 1.00 79.62 185 ASN A C 1
ATOM 1377 O O . ASN A 1 185 ? -11.383 9.260 18.495 1.00 79.62 185 ASN A O 1
ATOM 1381 N N . SER A 1 186 ? -12.845 8.063 17.269 1.00 67.31 186 SER A N 1
ATOM 1382 C CA . SER A 1 186 ? -13.831 7.886 18.342 1.00 67.31 186 SER A CA 1
ATOM 1383 C C . SER A 1 186 ? -13.248 7.237 19.600 1.00 67.31 186 SER A C 1
ATOM 1385 O O . SER A 1 186 ? -13.600 7.630 20.702 1.00 67.31 186 SER A O 1
ATOM 1387 N N . GLU A 1 187 ? -12.289 6.320 19.458 1.00 59.03 187 GLU A N 1
ATOM 1388 C CA . GLU A 1 187 ? -11.646 5.659 20.605 1.00 59.03 187 GLU A CA 1
ATOM 1389 C C . GLU A 1 187 ? -10.713 6.603 21.401 1.00 59.03 187 GLU A C 1
ATOM 1391 O O . GLU A 1 187 ? -10.368 6.298 22.538 1.00 59.03 187 GLU A O 1
ATOM 1396 N N . ALA A 1 188 ? -10.279 7.749 20.837 1.00 56.25 188 ALA A N 1
ATOM 1397 C CA . ALA A 1 188 ? -9.529 8.757 21.615 1.00 56.25 188 ALA A CA 1
ATOM 1398 C C . ALA A 1 188 ? -10.429 9.622 22.498 1.00 56.25 188 ALA A C 1
ATOM 1400 O O . ALA A 1 188 ? -9.968 10.071 23.541 1.00 56.25 188 ALA A O 1
ATOM 1401 N N . ASP A 1 189 ? -11.664 9.880 22.071 1.00 47.16 189 ASP A N 1
ATOM 1402 C CA . ASP A 1 189 ? -12.560 10.812 22.763 1.00 47.16 189 ASP A CA 1
ATOM 1403 C C . ASP A 1 189 ? -13.280 10.152 23.955 1.00 47.16 189 ASP A C 1
ATOM 1405 O O . ASP A 1 189 ? -13.863 10.842 24.788 1.00 47.16 189 ASP A O 1
ATOM 1409 N N . GLU A 1 190 ? -13.212 8.820 24.066 1.00 41.25 190 GLU A N 1
ATOM 1410 C CA . GLU A 1 190 ? -13.723 8.040 25.205 1.00 41.25 190 GLU A CA 1
ATOM 1411 C C . GLU A 1 190 ? -12.640 7.683 26.253 1.00 41.25 190 GLU A C 1
ATOM 1413 O O . GLU A 1 190 ? -12.915 6.899 27.165 1.00 41.25 190 GLU A O 1
ATOM 1418 N N . SER A 1 191 ? -11.421 8.241 26.142 1.00 38.59 191 SER A N 1
ATOM 1419 C CA . SER A 1 191 ? -10.273 7.978 27.039 1.00 38.59 191 SER A CA 1
ATOM 1420 C C . SER A 1 191 ? -9.941 9.130 27.989 1.00 38.59 191 SER A C 1
ATOM 1422 O O . SER A 1 191 ? -9.842 10.282 27.516 1.00 38.59 191 SER A O 1
#

pLDDT: mean 77.78, std 20.69, range [32.03, 97.38]